Protein AF-0000000082334161 (afdb_homodimer)

Foldseek 3Di:
DDDPPPPPPPPPPPPPPPPPPPPPCPVPPPPVPPDDDDCVVVDDDDDDDDDDFDKDKAWDPDDLVQQRFGAMDIDPPHDPVLFPDDFGGWHDDPFFIFGHHSNNHGRFTWGDDPQWTFTPPDDPGTRIHHDDDD/DDDPVPPPPPPPPPPPPPPPPPPPCPVPPPPVPPPDDDPVVVDDDDDDDDDDFDKDKAWDPDDLVQQRFGAMDIDPPHDPVLFPDDFGGWHDDPFFIFGHHSNNHGRFTWGDDPQWTWTPDDDDDTRIHHDDDD

Solvent-accessible surface area (backbone atoms only — not comparable to full-atom values): 15696 Å² total; per-residue (Å²): 139,84,86,80,78,77,79,76,78,78,75,78,76,75,76,75,78,75,76,76,77,72,74,74,72,73,69,75,72,73,72,74,74,68,70,59,62,53,49,68,77,66,33,42,52,27,33,38,33,30,53,55,43,48,28,45,34,39,38,40,63,48,77,29,74,73,28,74,29,14,34,42,45,70,46,90,81,42,46,69,84,59,43,94,57,81,58,44,21,29,41,66,39,68,60,28,42,32,31,10,26,69,77,40,47,76,66,46,56,25,34,60,54,90,90,35,24,37,18,82,54,91,58,91,63,40,37,34,41,36,72,54,82,130,140,82,84,81,78,77,81,77,77,79,75,76,75,76,76,74,78,75,78,76,78,73,74,75,75,71,70,75,72,73,71,72,72,68,72,58,63,53,48,70,78,67,33,42,51,26,33,39,35,30,56,56,41,46,28,44,34,38,37,41,65,48,76,30,75,73,26,73,28,15,33,41,45,72,45,88,82,41,46,67,84,60,43,93,58,82,57,43,22,28,42,66,37,65,59,29,43,32,31,12,25,68,77,40,47,76,65,45,56,26,34,62,54,89,91,34,24,37,20,78,58,90,66,88,67,46,37,35,41,39,72,54,84,131

Organism: Erwinia amylovora (NCBI:txid552)

Radius of gyration: 42.41 Å; Cα contacts (8 Å, |Δi|>4): 510; chains: 2; bounding box: 63×72×200 Å

InterPro domains:
  IPR016085 Protease inhibitor, beta-barrel domain [SSF50882] (32-122)
  IPR021140 Alkaline proteinase inhibitor/ Outer membrane lipoprotein Omp19 [PF02974] (37-121)
  IPR022815 Protease inhibitor [PR01274] (32-48)
  IPR022815 Protease inhibitor [PR01274] (94-107)

Structure (mmCIF, N/CA/C/O backbone):
data_AF-0000000082334161-model_v1
#
loop_
_entity.id
_entity.type
_entity.pdbx_description
1 polymer 'Protease inhibitor Inh/omp19 family protein'
#
loop_
_atom_site.group_PDB
_atom_site.id
_atom_site.type_symbol
_atom_site.label_atom_id
_atom_site.label_alt_id
_atom_site.label_comp_id
_atom_site.label_asym_id
_atom_site.label_entity_id
_atom_site.label_seq_id
_atom_site.pdbx_PDB_ins_code
_atom_site.Cartn_x
_atom_site.Cartn_y
_atom_site.Cartn_z
_atom_site.occupancy
_atom_site.B_iso_or_equiv
_atom_site.auth_seq_id
_atom_site.auth_comp_id
_atom_site.auth_asym_id
_atom_site.auth_atom_id
_atom_site.pdbx_PDB_model_num
ATOM 1 N N . MET A 1 1 ? 43.438 35.031 100.938 1 31.06 1 MET A N 1
ATOM 2 C CA . MET A 1 1 ? 42.969 36.031 100 1 31.06 1 MET A CA 1
ATOM 3 C C . MET A 1 1 ? 43.75 36 98.688 1 31.06 1 MET A C 1
ATOM 5 O O . MET A 1 1 ? 44.531 36.906 98.375 1 31.06 1 MET A O 1
ATOM 9 N N . ASP A 1 2 ? 44.344 34.719 98.375 1 31.92 2 ASP A N 1
ATOM 10 C CA . ASP A 1 2 ? 45.156 34.438 97.188 1 31.92 2 ASP A CA 1
ATOM 11 C C . ASP A 1 2 ? 44.406 34.812 95.875 1 31.92 2 ASP A C 1
ATOM 13 O O . ASP A 1 2 ? 43.156 34.875 95.938 1 31.92 2 ASP A O 1
ATOM 17 N N . ASP A 1 3 ? 45.094 35.031 94.688 1 34.28 3 ASP A N 1
ATOM 18 C CA . ASP A 1 3 ? 45.344 35.531 93.312 1 34.28 3 ASP A CA 1
ATOM 19 C C . ASP A 1 3 ? 44.562 34.75 92.312 1 34.28 3 ASP A C 1
ATOM 21 O O . ASP A 1 3 ? 45.062 33.75 91.812 1 34.28 3 ASP A O 1
ATOM 25 N N . MET A 1 4 ? 43.25 34.375 92.438 1 34 4 MET A N 1
ATOM 26 C CA . MET A 1 4 ? 42.469 33.625 91.438 1 34 4 MET A CA 1
ATOM 27 C C . MET A 1 4 ? 42.406 34.375 90.125 1 34 4 MET A C 1
ATOM 29 O O . MET A 1 4 ? 41.719 35.406 90.062 1 34 4 MET A O 1
ATOM 33 N N . ALA A 1 5 ? 43.594 34.75 89.5 1 38.97 5 ALA A N 1
ATOM 34 C CA . ALA A 1 5 ? 43.719 35.312 88.188 1 38.97 5 ALA A CA 1
ATOM 35 C C . ALA A 1 5 ? 42.906 34.531 87.188 1 38.97 5 ALA A C 1
ATOM 37 O O . ALA A 1 5 ? 43.094 33.312 87 1 38.97 5 ALA A O 1
ATOM 38 N N . THR A 1 6 ? 41.562 34.844 87 1 36.44 6 THR A N 1
ATOM 39 C CA . THR A 1 6 ? 40.5 34.469 86.062 1 36.44 6 THR A CA 1
ATOM 40 C C . THR A 1 6 ? 40.938 34.75 84.625 1 36.44 6 THR A C 1
ATOM 42 O O . THR A 1 6 ? 41.156 35.906 84.25 1 36.44 6 THR A O 1
ATOM 45 N N . VAL A 1 7 ? 41.812 33.906 84 1 38.38 7 VAL A N 1
ATOM 46 C CA . VAL A 1 7 ? 42.25 33.969 82.625 1 38.38 7 VAL A CA 1
ATOM 47 C C . VAL A 1 7 ? 41.062 34.031 81.688 1 38.38 7 VAL A C 1
ATOM 49 O O . VAL A 1 7 ? 40.219 33.125 81.688 1 38.38 7 VAL A O 1
ATOM 52 N N . LEU A 1 8 ? 40.5 35.25 81.375 1 37.94 8 LEU A N 1
ATOM 53 C CA . LEU A 1 8 ? 39.5 35.625 80.438 1 37.94 8 LEU A CA 1
ATOM 54 C C . LEU A 1 8 ? 39.844 35.156 79 1 37.94 8 LEU A C 1
ATOM 56 O O . LEU A 1 8 ? 40.906 35.5 78.5 1 37.94 8 LEU A O 1
ATOM 60 N N . ASN A 1 9 ? 39.688 33.844 78.688 1 37.69 9 ASN A N 1
ATOM 61 C CA . ASN A 1 9 ? 39.812 33.312 77.375 1 37.69 9 ASN A CA 1
ATOM 62 C C . ASN A 1 9 ? 38.938 34.094 76.375 1 37.69 9 ASN A C 1
ATOM 64 O O . ASN A 1 9 ? 37.719 34.188 76.562 1 37.69 9 ASN A O 1
ATOM 68 N N . ARG A 1 10 ? 39.406 35.25 75.75 1 39.09 10 ARG A N 1
ATOM 69 C CA . ARG A 1 10 ? 38.906 36 74.625 1 39.09 10 ARG A CA 1
ATOM 70 C C . ARG A 1 10 ? 38.562 35.094 73.438 1 39.09 10 ARG A C 1
ATOM 72 O O . ARG A 1 10 ? 39.438 34.469 72.875 1 39.09 10 ARG A O 1
ATOM 79 N N . LEU A 1 11 ? 37.469 34.25 73.562 1 42.69 11 LEU A N 1
ATOM 80 C CA . LEU A 1 11 ? 36.875 33.531 72.438 1 42.69 11 LEU A CA 1
ATOM 81 C C . LEU A 1 11 ? 36.594 34.469 71.25 1 42.69 11 LEU A C 1
ATOM 83 O O . LEU A 1 11 ? 35.781 35.375 71.375 1 42.69 11 LEU A O 1
ATOM 87 N N . SER A 1 12 ? 37.656 34.875 70.5 1 43.31 12 SER A N 1
ATOM 88 C CA . SER A 1 12 ? 37.438 35.594 69.25 1 43.31 12 SER A CA 1
ATOM 89 C C . SER A 1 12 ? 36.562 34.781 68.312 1 43.31 12 SER A C 1
ATOM 91 O O . SER A 1 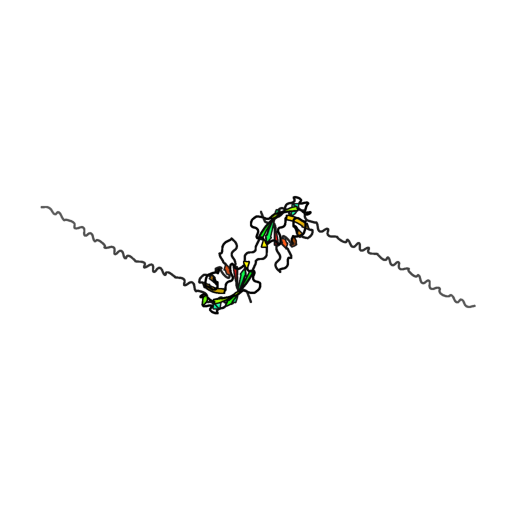12 ? 36.875 33.625 68 1 43.31 12 SER A O 1
ATOM 93 N N . MET A 1 13 ? 35.188 34.844 68.5 1 46.56 13 MET A N 1
ATOM 94 C CA . MET A 1 13 ? 34.219 34.281 67.562 1 46.56 13 MET A CA 1
ATOM 95 C C . MET A 1 13 ? 34.469 34.812 66.125 1 46.56 13 MET A C 1
ATOM 97 O O . MET A 1 13 ? 34.406 36 65.875 1 46.56 13 MET A O 1
ATOM 101 N N . ARG A 1 14 ? 35.531 34.281 65.438 1 48.16 14 ARG A N 1
ATOM 102 C CA . ARG A 1 14 ? 35.625 34.594 64 1 48.16 14 ARG A CA 1
ATOM 103 C C . ARG A 1 14 ? 34.312 34.281 63.312 1 48.16 14 ARG A C 1
ATOM 105 O O . ARG A 1 14 ? 33.781 33.188 63.406 1 48.16 14 ARG A O 1
ATOM 112 N N . THR A 1 15 ? 33.375 35.312 63.281 1 54.38 15 THR A N 1
ATOM 113 C CA . THR A 1 15 ? 32.188 35.281 62.406 1 54.38 15 THR A CA 1
ATOM 114 C C . THR A 1 15 ? 32.562 34.875 61 1 54.38 15 THR A C 1
ATOM 116 O O . THR A 1 15 ? 33.375 35.531 60.344 1 54.38 15 THR A O 1
ATOM 119 N N . SER A 1 16 ? 32.781 33.531 60.781 1 53.12 16 SER A N 1
ATOM 120 C CA . SER A 1 16 ? 32.906 33.094 59.406 1 53.12 16 SER A CA 1
ATOM 121 C C . SER A 1 16 ? 31.75 33.594 58.562 1 53.12 16 SER A C 1
ATOM 123 O O . SER A 1 16 ? 30.578 33.344 58.906 1 53.12 16 SER A O 1
ATOM 125 N N . LEU A 1 17 ? 31.859 34.781 57.938 1 54.56 17 LEU A N 1
ATOM 126 C CA . LEU A 1 17 ? 30.938 35.281 56.906 1 54.56 17 LEU A CA 1
ATOM 127 C C . LEU A 1 17 ? 30.688 34.25 55.844 1 54.56 17 LEU A C 1
ATOM 129 O O . LEU A 1 17 ? 31.609 33.844 55.125 1 54.56 17 LEU A O 1
ATOM 133 N N . PHE A 1 18 ? 29.766 33.281 56.156 1 55.72 18 PHE A N 1
ATOM 134 C CA . PHE A 1 18 ? 29.312 32.344 55.125 1 55.72 18 PHE A CA 1
ATOM 135 C C . PHE A 1 18 ? 28.703 33.125 53.938 1 55.72 18 PHE A C 1
ATOM 137 O O . PHE A 1 18 ? 27.703 33.812 54.125 1 55.72 18 PHE A O 1
ATOM 144 N N . VAL A 1 19 ? 29.531 33.688 53 1 56.09 19 VAL A N 1
ATOM 145 C CA . VAL A 1 19 ? 29.031 34.25 51.75 1 56.09 19 VAL A CA 1
ATOM 146 C C . VAL A 1 19 ? 28.172 33.219 51.031 1 56.09 19 VAL A C 1
ATOM 148 O O . VAL A 1 19 ? 28.656 32.156 50.656 1 56.09 19 VAL A O 1
ATOM 151 N N . VAL A 1 20 ? 26.844 33.062 51.406 1 55.22 20 VAL A N 1
ATOM 152 C CA . VAL A 1 20 ? 25.875 32.281 50.625 1 55.22 20 VAL A CA 1
ATOM 153 C C . VAL A 1 20 ? 25.891 32.781 49.188 1 55.22 20 VAL A C 1
ATOM 155 O O . VAL A 1 20 ? 25.531 33.906 48.906 1 55.22 20 VAL A O 1
ATOM 158 N N . ILE A 1 21 ? 26.875 32.312 48.312 1 55.22 21 ILE A N 1
ATOM 159 C CA . ILE A 1 21 ? 26.797 32.5 46.875 1 55.22 21 ILE A CA 1
ATOM 160 C C . ILE A 1 21 ? 25.453 31.953 46.375 1 55.22 21 ILE A C 1
ATOM 162 O O . ILE A 1 21 ? 25.188 30.75 46.406 1 55.22 21 ILE A O 1
ATOM 166 N N . SER A 1 22 ? 24.359 32.75 46.562 1 52.91 22 SER A N 1
ATOM 167 C CA . SER A 1 22 ? 23.109 32.406 45.906 1 52.91 22 SER A CA 1
ATOM 168 C C . SER A 1 22 ? 23.297 32.25 44.406 1 52.91 22 SER A C 1
ATOM 170 O O . SER A 1 22 ? 23.578 33.25 43.688 1 52.91 22 SER A O 1
ATOM 172 N N . LEU A 1 23 ? 23.844 31.203 43.906 1 49.84 23 LEU A N 1
ATOM 173 C CA . LEU A 1 23 ? 23.766 30.922 42.469 1 49.84 23 LEU A CA 1
ATOM 174 C C . LEU A 1 23 ? 22.344 31.047 41.969 1 49.84 23 LEU A C 1
ATOM 176 O O . LEU A 1 23 ? 21.453 30.312 42.406 1 49.84 23 LEU A O 1
ATOM 180 N N . PHE A 1 24 ? 21.922 32.344 41.75 1 50.12 24 PHE A N 1
ATOM 181 C CA . PHE A 1 24 ? 20.734 32.531 40.938 1 50.12 24 PHE A CA 1
ATOM 182 C C . PHE A 1 24 ? 20.781 31.672 39.688 1 50.12 24 PHE A C 1
ATOM 184 O O . PHE A 1 24 ? 21.641 31.875 38.844 1 50.12 24 PHE A O 1
ATOM 191 N N . PHE A 1 25 ? 20.562 30.359 39.844 1 50.72 25 PHE A N 1
ATOM 192 C CA . PHE A 1 25 ? 20.266 29.562 38.656 1 50.72 25 PHE A CA 1
ATOM 193 C C . PHE A 1 25 ? 19.203 30.25 37.812 1 50.72 25 PHE A C 1
ATOM 195 O O . PHE A 1 25 ? 18.031 30.297 38.188 1 50.72 25 PHE A O 1
ATOM 202 N N . SER A 1 26 ? 19.609 31.438 37.188 1 49.12 26 SER A N 1
ATOM 203 C CA . SER A 1 26 ? 18.734 31.828 36.094 1 49.12 26 SER A CA 1
ATOM 204 C C . SER A 1 26 ? 18.484 30.656 35.156 1 49.12 26 SER A C 1
ATOM 206 O O . SER A 1 26 ? 19.406 30.156 34.5 1 49.12 26 SER A O 1
ATOM 208 N N . GLY A 1 27 ? 17.734 29.688 35.625 1 47.88 27 GLY A N 1
ATOM 209 C CA . GLY A 1 27 ? 17.219 28.75 34.656 1 47.88 27 GLY A CA 1
ATOM 210 C C . GLY A 1 27 ? 16.828 29.422 33.344 1 47.88 27 GLY A C 1
ATOM 211 O O . GLY A 1 27 ? 15.875 30.188 33.281 1 47.88 27 GLY A O 1
ATOM 212 N N . VAL A 1 28 ? 17.766 29.938 32.469 1 50.31 28 VAL A N 1
ATOM 213 C CA . VAL A 1 28 ? 17.406 30.219 31.078 1 50.31 28 VAL A CA 1
ATOM 214 C C . VAL A 1 28 ? 16.422 29.172 30.578 1 50.31 28 VAL A C 1
ATOM 216 O O . VAL A 1 28 ? 16.734 27.984 30.484 1 50.31 28 VAL A O 1
ATOM 219 N N . SER A 1 29 ? 15.188 29.141 31.078 1 48.69 29 SER A N 1
ATOM 220 C CA . SER A 1 29 ? 14.18 28.391 30.344 1 48.69 29 SER A CA 1
ATOM 221 C C . SER A 1 29 ? 14.305 28.625 28.844 1 48.69 29 SER A C 1
ATOM 223 O O . SER A 1 29 ? 14.008 29.719 28.359 1 48.69 29 SER A O 1
ATOM 225 N N . MET A 1 30 ? 15.383 28.297 28.125 1 47.28 30 MET A N 1
ATOM 226 C CA . MET A 1 30 ? 15.383 28.297 26.672 1 47.28 30 MET A CA 1
ATOM 227 C C . MET A 1 30 ? 14.023 27.859 26.125 1 47.28 30 MET A C 1
ATOM 229 O O . MET A 1 30 ? 13.719 26.656 26.109 1 47.28 30 MET A O 1
ATOM 233 N N . ALA A 1 31 ? 12.906 28.484 26.438 1 51.62 31 ALA A N 1
ATOM 234 C CA . ALA A 1 31 ? 11.703 28.172 25.672 1 51.62 31 ALA A CA 1
ATOM 235 C C . ALA A 1 31 ? 12.016 28.094 24.172 1 51.62 31 ALA A C 1
ATOM 237 O O . ALA A 1 31 ? 12.367 29.109 23.547 1 51.62 31 ALA A O 1
ATOM 238 N N . SER A 1 32 ? 12.758 27.172 23.625 1 50.72 32 SER A N 1
ATOM 239 C CA . SER A 1 32 ? 12.914 26.953 22.188 1 50.72 32 SER A CA 1
ATOM 240 C C . SER A 1 32 ? 11.625 27.281 21.438 1 50.72 32 SER A C 1
ATOM 242 O O . SER A 1 32 ? 10.602 26.625 21.641 1 50.72 32 SER A O 1
ATOM 244 N N . SER A 1 33 ? 11.242 28.547 21.172 1 53.75 33 SER A N 1
ATOM 245 C CA . SER A 1 33 ? 10.125 28.953 20.312 1 53.75 33 SER A CA 1
ATOM 246 C C . SER A 1 33 ? 10.008 28.047 19.094 1 53.75 33 SER A C 1
ATOM 248 O O . SER A 1 33 ? 10.867 28.078 18.203 1 53.75 33 SER A O 1
ATOM 250 N N .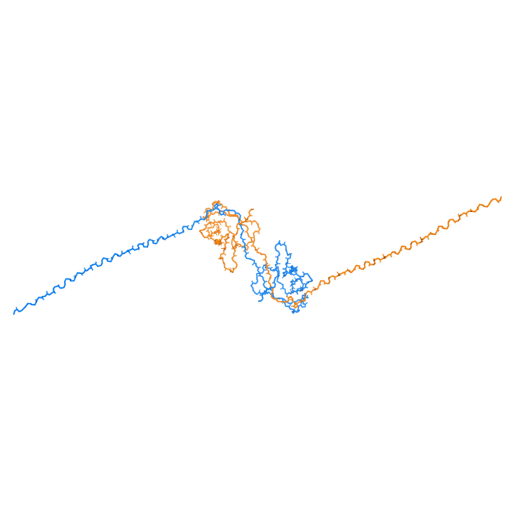 LEU A 1 34 ? 9.578 26.812 19.281 1 62.84 34 LEU A N 1
ATOM 251 C CA . LEU A 1 34 ? 9.336 25.984 18.094 1 62.84 34 LEU A CA 1
ATOM 252 C C . LEU A 1 34 ? 8.734 26.828 16.969 1 62.84 34 LEU A C 1
ATOM 254 O O . LEU A 1 34 ? 7.695 27.469 17.156 1 62.84 34 LEU A O 1
ATOM 258 N N . VAL A 1 35 ? 9.516 27.438 16.031 1 73.62 35 VAL A N 1
ATOM 259 C CA . VAL A 1 35 ? 9.102 28.234 14.891 1 73.62 35 VAL A CA 1
ATOM 260 C C . VAL A 1 35 ? 8.039 27.5 14.094 1 73.62 35 VAL A C 1
ATOM 262 O O . VAL A 1 35 ? 8.219 26.328 13.742 1 73.62 35 VAL A O 1
ATOM 265 N N . LEU A 1 36 ? 6.707 27.969 14.156 1 84.69 36 LEU A N 1
ATOM 266 C CA . LEU A 1 36 ? 5.605 27.484 13.328 1 84.69 36 LEU A CA 1
ATOM 267 C C . LEU A 1 36 ? 5.871 27.766 11.852 1 84.69 36 LEU A C 1
ATOM 269 O O . LEU A 1 36 ? 6.012 28.938 11.461 1 84.69 36 LEU A O 1
ATOM 273 N N . PRO A 1 37 ? 6.102 26.719 11.008 1 88.06 37 PRO A N 1
ATOM 274 C CA . PRO A 1 37 ? 6.262 26.984 9.578 1 88.06 37 PRO A CA 1
ATOM 275 C C . PRO A 1 37 ? 5.086 27.766 8.984 1 88.06 37 PRO A C 1
ATOM 277 O O . PRO A 1 37 ? 3.947 27.594 9.422 1 88.06 37 PRO A O 1
ATOM 280 N N . SER A 1 38 ? 5.348 28.703 8.109 1 93.06 38 SER A N 1
ATOM 281 C CA . SER A 1 38 ? 4.297 29.484 7.457 1 93.06 38 SER A CA 1
ATOM 282 C C . SER A 1 38 ? 3.52 28.625 6.457 1 93.06 38 SER A C 1
ATOM 284 O O . SER A 1 38 ? 4.055 27.672 5.902 1 93.06 38 SER A O 1
ATOM 286 N N . ALA A 1 39 ? 2.246 28.984 6.195 1 95.69 39 ALA A N 1
ATOM 287 C CA . ALA A 1 39 ? 1.439 28.312 5.172 1 95.69 39 ALA A CA 1
ATOM 288 C C . ALA A 1 39 ? 2.1 28.422 3.799 1 95.69 39 ALA A C 1
ATOM 290 O O . ALA A 1 39 ? 2.049 27.484 3.002 1 95.69 39 ALA A O 1
ATOM 291 N N . ALA A 1 40 ? 2.744 29.578 3.502 1 95.31 40 ALA A N 1
ATOM 292 C CA . ALA A 1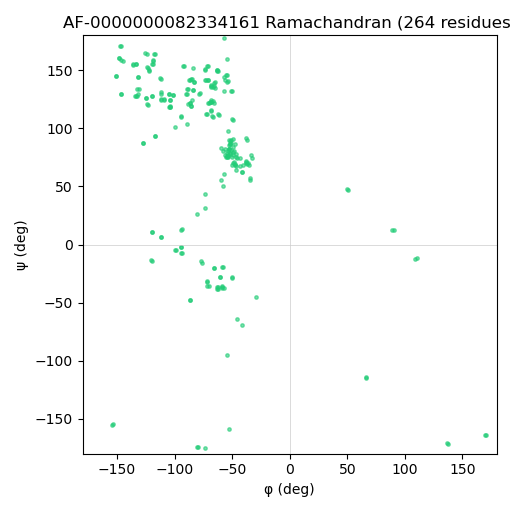 40 ? 3.398 29.797 2.215 1 95.31 40 ALA A CA 1
ATOM 293 C C . ALA A 1 40 ? 4.535 28.797 1.998 1 95.31 40 ALA A C 1
ATOM 295 O O . ALA A 1 40 ? 4.727 28.297 0.888 1 95.31 40 ALA A O 1
ATOM 296 N N . SER A 1 41 ? 5.242 28.516 3.057 1 92.12 41 SER A N 1
ATOM 297 C CA . SER A 1 41 ? 6.387 27.609 2.936 1 92.12 41 SER A CA 1
ATOM 298 C C . SER A 1 41 ? 5.938 26.172 2.715 1 92.12 41 SER A C 1
ATOM 300 O O . SER A 1 41 ? 6.625 25.391 2.051 1 92.12 41 SER A O 1
ATOM 302 N N . LEU A 1 42 ? 4.777 25.797 3.289 1 93.31 42 LEU A N 1
ATOM 303 C CA . LEU A 1 42 ? 4.289 24.438 3.211 1 93.31 42 LEU A CA 1
ATOM 304 C C . LEU A 1 42 ? 3.33 24.266 2.035 1 93.31 42 LEU A C 1
ATOM 306 O O . LEU A 1 42 ? 2.955 23.141 1.692 1 93.31 42 LEU A O 1
ATOM 310 N N . SER A 1 43 ? 3.016 25.359 1.425 1 95.69 43 SER A N 1
ATOM 311 C CA . SER A 1 43 ? 2.146 25.266 0.257 1 95.69 43 SER A CA 1
ATOM 312 C C . SER A 1 43 ? 2.807 24.469 -0.866 1 95.69 43 SER A C 1
ATOM 314 O O . SER A 1 43 ? 4.031 24.469 -0.986 1 95.69 43 SER A O 1
ATOM 316 N N . GLY A 1 44 ? 2.002 23.797 -1.69 1 94.3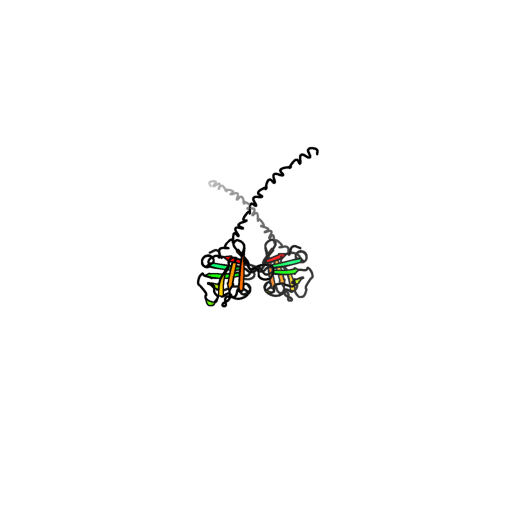1 44 GLY A N 1
ATOM 317 C CA . GLY A 1 44 ? 2.496 23.016 -2.814 1 94.31 44 GLY A CA 1
ATOM 318 C C . GLY A 1 44 ? 1.808 21.672 -2.955 1 94.31 44 GLY A C 1
ATOM 319 O O . GLY A 1 44 ? 0.769 21.438 -2.336 1 94.31 44 GLY A O 1
ATOM 320 N N . GLN A 1 45 ? 2.361 20.859 -3.848 1 93.5 45 GLN A N 1
ATOM 321 C CA . GLN A 1 45 ? 1.823 19.516 -4.074 1 93.5 45 GLN A CA 1
ATOM 322 C C . GLN A 1 45 ? 2.424 18.516 -3.1 1 93.5 45 GLN A C 1
ATOM 324 O O . GLN A 1 45 ? 3.646 18.422 -2.967 1 93.5 45 GLN A O 1
ATOM 329 N N . TRP A 1 46 ? 1.525 17.922 -2.379 1 91.69 46 TRP A N 1
ATOM 330 C CA . TRP A 1 46 ? 1.911 16.875 -1.432 1 91.69 46 TRP A CA 1
ATOM 331 C C . TRP A 1 46 ? 1.249 15.547 -1.782 1 91.69 46 TRP A C 1
ATOM 333 O O . TRP A 1 46 ? 0.208 15.523 -2.443 1 91.69 46 TRP A O 1
ATOM 343 N N . THR A 1 47 ? 1.849 14.414 -1.365 1 88.62 47 THR A N 1
ATOM 344 C CA . THR A 1 47 ? 1.29 13.078 -1.565 1 88.62 47 THR A CA 1
ATOM 345 C C . THR A 1 47 ? 1.144 12.352 -0.234 1 88.62 47 THR A C 1
ATOM 347 O O . THR A 1 47 ? 2.102 12.25 0.536 1 88.62 47 THR A O 1
ATOM 350 N N . VAL A 1 48 ? -0.086 11.992 0.056 1 88.25 48 VAL A N 1
ATOM 351 C CA . VAL A 1 48 ? -0.336 11.109 1.188 1 88.25 48 VAL A CA 1
ATOM 352 C C . VAL A 1 48 ? -0.199 9.648 0.743 1 88.25 48 VAL A C 1
ATOM 354 O O . VAL A 1 48 ? -0.883 9.211 -0.184 1 88.25 48 VAL A O 1
ATOM 357 N N . VAL A 1 49 ? 0.722 8.945 1.334 1 83.12 49 VAL A N 1
ATOM 358 C CA . VAL A 1 49 ? 0.932 7.539 1.015 1 83.12 49 VAL A CA 1
ATOM 359 C C . VAL A 1 49 ? 0.471 6.668 2.182 1 83.12 49 VAL A C 1
ATOM 361 O O . VAL A 1 49 ? 0.842 6.914 3.332 1 83.12 49 VAL A O 1
ATOM 364 N N . ASP A 1 50 ? -0.392 5.758 1.9 1 81.12 50 ASP A N 1
ATOM 365 C CA . ASP A 1 50 ? -0.841 4.785 2.893 1 81.12 50 ASP A CA 1
ATOM 366 C C . ASP A 1 50 ? -0.001 3.514 2.834 1 81.12 50 ASP A C 1
ATOM 368 O O . ASP A 1 50 ? 0.71 3.277 1.855 1 81.12 50 ASP A O 1
ATOM 372 N N . LYS A 1 51 ? 0.019 2.895 3.975 1 74.88 51 LYS A N 1
ATOM 373 C CA . LYS A 1 51 ? 0.751 1.632 4.02 1 74.88 51 LYS A CA 1
ATOM 374 C C . LYS A 1 51 ? 0.248 0.668 2.947 1 74.88 51 LYS A C 1
ATOM 376 O O . LYS A 1 51 ? -0.905 0.755 2.52 1 74.88 51 LYS A O 1
ATOM 381 N N . SER A 1 52 ? 1.182 -0.068 2.463 1 79.62 52 SER A N 1
ATOM 382 C CA . SER A 1 52 ? 0.748 -1.132 1.563 1 79.62 52 SER A CA 1
ATOM 383 C C . SER A 1 52 ? -0.088 -2.172 2.301 1 79.62 52 SER A C 1
ATOM 385 O O . SER A 1 52 ? 0.067 -2.357 3.51 1 79.62 52 SER A O 1
ATOM 387 N N . SER A 1 53 ? -1.085 -2.58 1.639 1 80.25 53 SER A N 1
ATOM 388 C CA . SER A 1 53 ? -1.861 -3.686 2.191 1 80.25 53 SER A CA 1
ATOM 389 C C . SER A 1 53 ? -1.255 -5.031 1.81 1 80.25 53 SER A C 1
ATOM 391 O O . SER A 1 53 ? -0.571 -5.145 0.79 1 80.25 53 SER A O 1
ATOM 393 N N . SER A 1 54 ? -1.312 -5.977 2.76 1 83.44 54 SER A N 1
ATOM 394 C CA . SER A 1 54 ? -0.755 -7.297 2.492 1 83.44 54 SER A CA 1
ATOM 395 C C . SER A 1 54 ? -1.685 -8.398 2.988 1 83.44 54 SER A C 1
ATOM 397 O O . SER A 1 54 ? -2.52 -8.164 3.865 1 83.44 54 SER A O 1
ATOM 399 N N . CYS A 1 55 ? -1.544 -9.594 2.357 1 87.5 55 CYS A N 1
ATOM 400 C CA . CYS A 1 55 ? -2.268 -10.797 2.762 1 87.5 55 CYS A CA 1
ATOM 401 C C . CYS A 1 55 ? -1.338 -12 2.807 1 87.5 55 CYS A C 1
ATOM 403 O O . CYS A 1 55 ? -0.585 -12.25 1.863 1 87.5 55 CYS A O 1
ATOM 405 N N . ASP A 1 56 ? -1.404 -12.664 3.99 1 89.81 56 ASP A N 1
ATOM 406 C CA . ASP A 1 56 ? -0.634 -13.898 4.086 1 89.81 56 ASP A CA 1
ATOM 407 C C . ASP A 1 56 ? -1.416 -15.078 3.514 1 89.81 56 ASP A C 1
ATOM 409 O O . ASP A 1 56 ? -2.594 -15.258 3.826 1 89.81 56 ASP A O 1
ATOM 413 N N . VAL A 1 57 ? -0.706 -15.828 2.703 1 92.5 57 VAL A N 1
ATOM 414 C CA . VAL A 1 57 ? -1.295 -17 2.066 1 92.5 57 VAL A CA 1
ATOM 415 C C . VAL A 1 57 ? -0.445 -18.234 2.369 1 92.5 57 VAL A C 1
ATOM 417 O O . VAL A 1 57 ? 0.778 -18.203 2.211 1 92.5 57 VAL A O 1
ATOM 420 N N . GLN A 1 58 ? -1.084 -19.281 2.912 1 95.81 58 GLN A N 1
ATOM 421 C CA . GLN A 1 58 ? -0.417 -20.562 3.115 1 95.81 58 GLN A CA 1
ATOM 422 C C . GLN A 1 58 ? -0.666 -21.516 1.94 1 95.81 58 GLN A C 1
ATOM 424 O O . GLN A 1 58 ? -1.797 -21.938 1.715 1 95.81 58 GLN A O 1
ATOM 429 N N . LEU A 1 59 ? 0.398 -21.75 1.16 1 96.38 59 LEU A N 1
ATOM 430 C CA . LEU A 1 59 ? 0.321 -22.734 0.083 1 96.38 59 LEU A CA 1
ATOM 431 C C . LEU A 1 59 ? 0.714 -24.109 0.581 1 96.38 59 LEU A C 1
ATOM 433 O O . LEU A 1 59 ? 1.708 -24.266 1.296 1 96.38 59 LEU A O 1
ATOM 437 N N . THR A 1 60 ? -0.121 -25.109 0.304 1 97.81 60 THR A N 1
ATOM 438 C CA . THR A 1 60 ? 0.208 -26.484 0.698 1 97.81 60 THR A CA 1
ATOM 439 C C . THR A 1 60 ? 0.341 -27.375 -0.528 1 97.81 60 THR A C 1
ATOM 441 O O . THR A 1 60 ? -0.07 -27 -1.628 1 97.81 60 THR A O 1
ATOM 444 N N . ALA A 1 61 ? 0.961 -28.562 -0.32 1 97.62 61 ALA A N 1
ATOM 445 C CA . ALA A 1 61 ? 1.093 -29.531 -1.402 1 97.62 61 ALA A CA 1
ATOM 446 C C . ALA A 1 61 ? -0.046 -30.547 -1.369 1 97.62 61 ALA A C 1
ATOM 448 O O . ALA A 1 61 ? 0.024 -31.594 -2.025 1 97.62 61 ALA A O 1
ATOM 449 N N . GLU A 1 62 ? -1.078 -30.203 -0.549 1 97.69 62 GLU A N 1
ATOM 450 C CA . GLU A 1 62 ? -2.256 -31.062 -0.518 1 97.69 62 GLU A CA 1
ATOM 451 C C . GLU A 1 62 ? -3.15 -30.812 -1.729 1 97.69 62 GLU A C 1
ATOM 453 O O . GLU A 1 62 ? -3.555 -29.688 -1.99 1 97.69 62 GLU A O 1
ATOM 458 N N . ARG A 1 63 ? -3.539 -31.812 -2.42 1 97.12 63 ARG A N 1
ATOM 459 C CA . ARG A 1 63 ? -4.32 -31.703 -3.646 1 97.12 63 ARG A CA 1
ATOM 460 C C . ARG A 1 63 ? -5.723 -31.188 -3.355 1 97.12 63 ARG A C 1
ATOM 462 O O . ARG A 1 63 ? -6.336 -31.562 -2.352 1 97.12 63 ARG A O 1
ATOM 469 N N . PHE A 1 64 ? -6.195 -30.281 -4.16 1 97.69 64 PHE A N 1
ATOM 470 C CA . PHE A 1 64 ? -7.59 -29.859 -4.215 1 97.69 64 PHE A CA 1
ATOM 471 C C . PHE A 1 64 ? -8.203 -30.172 -5.574 1 97.69 64 PHE A C 1
ATOM 473 O O . PHE A 1 64 ? -8.141 -29.359 -6.5 1 97.69 64 PHE A O 1
ATOM 480 N N . GLU A 1 65 ? -8.852 -31.328 -5.738 1 96.62 65 GLU A N 1
ATOM 481 C CA . GLU A 1 65 ? -9.289 -31.922 -6.996 1 96.62 65 GLU A CA 1
ATOM 482 C C . GLU A 1 65 ? -10.312 -31.047 -7.703 1 96.62 65 GLU A C 1
ATOM 484 O O . GLU A 1 65 ? -10.289 -30.922 -8.93 1 96.62 65 GLU A O 1
ATOM 489 N N . ALA A 1 66 ? -11.148 -30.422 -6.934 1 96.25 66 ALA A N 1
ATOM 490 C CA . ALA A 1 66 ? -12.227 -29.609 -7.508 1 96.25 66 ALA A CA 1
ATOM 491 C C . ALA A 1 66 ? -11.672 -28.484 -8.367 1 96.25 66 ALA A C 1
ATOM 493 O O . ALA A 1 66 ? -12.297 -28.078 -9.352 1 96.25 66 ALA A O 1
ATOM 494 N N . ALA A 1 67 ? -10.469 -28.0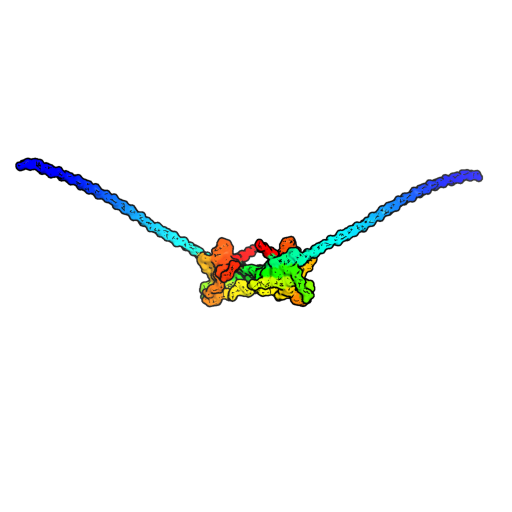47 -8.039 1 97 67 ALA A N 1
ATOM 495 C CA . ALA A 1 67 ? -9.891 -26.906 -8.75 1 97 67 ALA A CA 1
ATOM 496 C C . ALA A 1 67 ? -8.695 -27.344 -9.594 1 97 67 ALA A C 1
ATOM 498 O O . ALA A 1 67 ? -7.996 -26.5 -10.172 1 97 67 ALA A O 1
ATOM 499 N N . ASN A 1 68 ? -8.477 -28.609 -9.648 1 96.94 68 ASN A N 1
ATOM 500 C CA . ASN A 1 68 ? -7.305 -29.141 -10.336 1 96.94 68 ASN A CA 1
ATOM 501 C C . ASN A 1 68 ? -6.027 -28.438 -9.883 1 96.94 68 ASN A C 1
ATOM 503 O O . ASN A 1 68 ? -5.242 -27.984 -10.719 1 96.94 68 ASN A O 1
ATOM 507 N N . GLY A 1 69 ? -5.852 -28.281 -8.594 1 98.12 69 GLY A N 1
ATOM 508 C CA . GLY A 1 69 ? -4.715 -27.625 -7.965 1 98.12 69 GLY A CA 1
ATOM 509 C C . GLY A 1 69 ? -4.449 -28.125 -6.555 1 98.12 69 GLY A C 1
ATOM 510 O O . GLY A 1 69 ? -4.656 -29.297 -6.25 1 98.12 69 GLY A O 1
ATOM 511 N N . TYR A 1 70 ? -3.82 -27.234 -5.773 1 98.31 70 TYR A N 1
ATOM 512 C CA . TYR A 1 70 ? -3.451 -27.547 -4.395 1 98.31 70 TYR A CA 1
ATOM 513 C C . TYR A 1 70 ? -4.141 -26.594 -3.42 1 98.31 70 TYR A C 1
ATOM 515 O O . TYR A 1 70 ? -4.516 -25.484 -3.789 1 98.31 70 TYR A O 1
ATOM 523 N N . LYS A 1 71 ? -4.281 -26.969 -2.221 1 97.94 71 LYS A N 1
ATOM 524 C CA . LYS A 1 71 ? -5.004 -26.188 -1.218 1 97.94 71 LYS A CA 1
ATOM 525 C C . LYS A 1 71 ? -4.207 -24.969 -0.796 1 97.94 71 LYS A C 1
ATOM 527 O O . LYS A 1 71 ? -2.979 -25.016 -0.688 1 97.94 71 LYS A O 1
ATOM 532 N N . LEU A 1 72 ? -4.891 -23.906 -0.604 1 97.31 72 LEU A N 1
ATOM 533 C CA . LEU A 1 72 ? -4.312 -22.719 0.034 1 97.31 72 LEU A CA 1
ATOM 534 C C . LEU A 1 72 ? -5.246 -22.172 1.104 1 97.31 72 LEU A C 1
ATOM 536 O O . LEU A 1 72 ? -6.438 -22.5 1.122 1 97.31 72 LEU A O 1
ATOM 540 N N . SER A 1 73 ? -4.676 -21.469 2.051 1 94.62 73 SER A N 1
ATOM 541 C CA . SER A 1 73 ? -5.469 -20.75 3.055 1 94.62 73 SER A CA 1
ATOM 542 C C . SER A 1 73 ? -4.992 -19.312 3.219 1 94.62 73 SER A C 1
ATOM 544 O O . SER A 1 73 ? -3.801 -19.031 3.084 1 94.62 73 SER A O 1
ATOM 546 N N . ILE A 1 74 ? -5.969 -18.469 3.441 1 92.12 74 ILE A N 1
ATOM 547 C CA . ILE A 1 74 ? -5.703 -17.062 3.668 1 92.12 74 ILE A CA 1
ATOM 548 C C . ILE A 1 74 ? -5.773 -16.75 5.16 1 92.12 74 ILE A C 1
ATOM 550 O O . ILE A 1 74 ? -6.695 -17.188 5.848 1 92.12 74 ILE A O 1
ATOM 554 N N . SER A 1 75 ? -4.715 -16.094 5.645 1 89.81 75 SER A N 1
ATOM 555 C CA . SER A 1 75 ? -4.672 -15.734 7.059 1 89.81 75 SER A CA 1
ATOM 556 C C . SER A 1 75 ? -5.805 -14.781 7.422 1 89.81 75 SER A C 1
ATOM 558 O O . SER A 1 75 ? -6.199 -13.938 6.613 1 89.81 75 SER A O 1
ATOM 560 N N . PRO A 1 76 ? -6.133 -15.023 8.734 1 85.38 76 PRO A N 1
ATOM 561 C CA . PRO A 1 76 ? -7.094 -14.031 9.219 1 85.38 76 PRO A CA 1
ATOM 562 C C . PRO A 1 76 ? -6.5 -12.625 9.289 1 85.38 76 PRO A C 1
ATOM 564 O O . PRO A 1 76 ? -5.309 -12.469 9.562 1 85.38 76 PRO A O 1
ATOM 567 N N . GLY A 1 77 ? -7.125 -11.602 8.867 1 80.69 77 GLY A N 1
ATOM 568 C CA . GLY A 1 77 ? -6.664 -10.227 8.93 1 80.69 77 GLY A CA 1
ATOM 569 C C . GLY A 1 77 ? -6.309 -9.648 7.574 1 80.69 77 GLY A C 1
ATOM 570 O O . GLY A 1 77 ? -5.855 -8.508 7.48 1 80.69 77 GLY A O 1
ATOM 571 N N . CYS A 1 78 ? -6.254 -10.57 6.676 1 82.56 78 CYS A N 1
ATOM 572 C CA . CYS A 1 78 ? -5.988 -10.117 5.316 1 82.56 78 CYS A CA 1
ATOM 573 C C . CYS A 1 78 ? -6.938 -8.992 4.926 1 82.56 78 CYS A C 1
ATOM 575 O O . CYS A 1 78 ? -8.125 -9.031 5.25 1 82.56 78 CYS A O 1
ATOM 577 N N . ASP A 1 79 ? -6.285 -7.984 4.375 1 79.38 79 ASP A N 1
ATOM 578 C CA . ASP A 1 79 ? -7.082 -6.949 3.725 1 79.38 79 ASP A CA 1
ATOM 579 C C . ASP A 1 79 ? -7.75 -7.484 2.459 1 79.38 79 ASP A C 1
ATOM 581 O O . ASP A 1 79 ? -7.07 -7.914 1.526 1 79.38 79 ASP A O 1
ATOM 585 N N . PRO A 1 80 ? -9.07 -7.543 2.422 1 76.81 80 PRO A N 1
ATOM 586 C CA . PRO A 1 80 ? -9.773 -8.125 1.271 1 76.81 80 PRO A CA 1
ATOM 587 C C . PRO A 1 80 ? -9.453 -7.406 -0.037 1 76.81 80 PRO A C 1
ATOM 589 O O . PRO A 1 80 ? -9.648 -7.969 -1.118 1 76.81 80 PRO A O 1
ATOM 592 N N . SER A 1 81 ? -8.969 -6.219 0.028 1 78.56 81 SER A N 1
ATOM 593 C CA . SER A 1 81 ? -8.727 -5.441 -1.185 1 78.56 81 SER A CA 1
ATOM 594 C C . SER A 1 81 ? -7.465 -5.914 -1.9 1 78.56 81 SER A C 1
ATOM 596 O O . SER A 1 81 ? -7.25 -5.586 -3.068 1 78.56 81 SER A O 1
ATOM 598 N N . VAL A 1 82 ? -6.656 -6.707 -1.175 1 81.31 82 VAL A N 1
ATOM 599 C CA . VAL A 1 82 ? -5.391 -7.176 -1.73 1 81.31 82 VAL A CA 1
ATOM 600 C C . VAL A 1 82 ? -5.656 -8.219 -2.814 1 81.31 82 VAL A C 1
ATOM 602 O O . VAL A 1 82 ? -4.977 -8.242 -3.842 1 81.31 82 VAL A O 1
ATOM 605 N N . LEU A 1 83 ? -6.68 -9.031 -2.613 1 84.56 83 LEU A N 1
ATOM 606 C CA . LEU A 1 83 ? -7.035 -10.07 -3.572 1 84.56 83 LEU A CA 1
ATOM 607 C C . LEU A 1 83 ? -8.367 -9.758 -4.246 1 84.56 83 LEU A C 1
ATOM 609 O O . LEU A 1 83 ? -9.336 -9.383 -3.578 1 84.56 83 LEU A O 1
ATOM 613 N N . PRO A 1 84 ? -8.398 -9.844 -5.609 1 82.19 84 PRO A N 1
ATOM 614 C CA . PRO A 1 84 ? -9.656 -9.562 -6.301 1 82.19 84 PRO A CA 1
ATOM 615 C C . PRO A 1 84 ? -10.789 -10.484 -5.863 1 82.19 84 PRO A C 1
ATOM 617 O O . PRO A 1 84 ? -11.961 -10.109 -5.922 1 82.19 84 PRO A O 1
ATOM 620 N N . GLU A 1 85 ? -10.578 -11.578 -5.609 1 87.12 85 GLU A N 1
ATOM 621 C CA . GLU A 1 85 ? -11.477 -12.57 -5.031 1 87.12 85 GLU A CA 1
ATOM 622 C C . GLU A 1 85 ? -10.719 -13.539 -4.133 1 87.12 85 GLU A C 1
ATOM 624 O O . GLU A 1 85 ? -9.492 -13.633 -4.203 1 87.12 85 GLU A O 1
ATOM 629 N N . THR A 1 86 ? -11.438 -14.172 -3.244 1 88.81 86 THR A N 1
ATOM 630 C CA . THR A 1 86 ? -10.797 -15.102 -2.322 1 88.81 86 THR A CA 1
ATOM 631 C C . THR A 1 86 ? -10.367 -16.375 -3.047 1 88.81 86 THR A C 1
ATOM 633 O O . THR A 1 86 ? -11.219 -17.156 -3.494 1 88.81 86 THR A O 1
ATOM 636 N N . PRO A 1 87 ? -9.094 -16.594 -3.174 1 94.31 87 PRO A N 1
ATOM 637 C CA . PRO A 1 87 ? -8.664 -17.859 -3.773 1 94.31 87 PRO A CA 1
ATOM 638 C C . PRO A 1 87 ? -8.852 -19.062 -2.836 1 94.31 87 PRO A C 1
ATOM 640 O O . PRO A 1 87 ? -8.844 -18.891 -1.613 1 94.31 87 PRO A O 1
ATOM 643 N N . GLU A 1 88 ? -9.094 -20.266 -3.451 1 95.69 88 GLU A N 1
ATOM 644 C CA . GLU A 1 88 ? -9.281 -21.484 -2.666 1 95.69 88 GLU A CA 1
ATOM 645 C C . GLU A 1 88 ? -8.227 -22.531 -3.02 1 95.69 88 GLU A C 1
ATOM 647 O O . GLU A 1 88 ? -8.047 -23.516 -2.291 1 95.69 88 GLU A O 1
ATOM 652 N N . ALA A 1 89 ? -7.547 -22.359 -4.059 1 97.81 89 ALA A N 1
ATOM 653 C CA . ALA A 1 89 ? -6.523 -23.281 -4.531 1 97.81 89 ALA A CA 1
ATOM 654 C C . ALA A 1 89 ? -5.387 -22.531 -5.227 1 97.81 89 ALA A C 1
ATOM 656 O O . ALA A 1 89 ? -5.441 -21.312 -5.383 1 97.81 89 ALA A O 1
ATOM 657 N N . TRP A 1 90 ? -4.32 -23.266 -5.523 1 97.94 90 TRP A N 1
ATOM 658 C CA . TRP A 1 90 ? -3.186 -22.719 -6.254 1 97.94 90 TRP A CA 1
ATOM 659 C C . TRP A 1 90 ? -2.51 -23.781 -7.105 1 97.94 90 TRP A C 1
ATOM 661 O O . TRP A 1 90 ? -2.75 -24.984 -6.918 1 97.94 90 TRP A O 1
ATOM 671 N N . ARG A 1 91 ? -1.775 -23.391 -8.07 1 97.75 91 ARG A N 1
ATOM 672 C CA . ARG A 1 91 ? -0.981 -24.344 -8.844 1 97.75 91 ARG A CA 1
ATOM 673 C C . ARG A 1 91 ? 0.274 -23.672 -9.406 1 97.75 91 ARG A C 1
ATOM 675 O O . ARG A 1 91 ? 0.252 -22.5 -9.766 1 97.75 91 ARG A O 1
ATOM 682 N N . PRO A 1 92 ? 1.332 -24.469 -9.453 1 96.5 92 PRO A N 1
ATOM 683 C CA . PRO A 1 92 ? 2.529 -23.969 -10.133 1 96.5 92 PRO A CA 1
ATOM 684 C C . PRO A 1 92 ? 2.359 -23.891 -11.648 1 96.5 92 PRO A C 1
ATOM 686 O O . PRO A 1 92 ? 1.636 -24.703 -12.234 1 96.5 92 PRO A O 1
ATOM 689 N N . ALA A 1 93 ? 2.902 -22.875 -12.164 1 92.44 93 ALA A N 1
ATOM 690 C CA . ALA A 1 93 ? 3.039 -22.734 -13.609 1 92.44 93 ALA A CA 1
ATOM 691 C C . ALA A 1 93 ? 4.5 -22.531 -14.008 1 92.44 93 ALA A C 1
ATOM 693 O O . ALA A 1 93 ? 5.312 -22.078 -13.195 1 92.44 93 ALA A O 1
ATOM 694 N N . PRO A 1 94 ? 4.828 -22.953 -15.188 1 90.5 94 PRO A N 1
ATOM 695 C CA . PRO A 1 94 ? 6.215 -22.828 -15.633 1 90.5 94 PRO A CA 1
ATOM 696 C C . PRO A 1 94 ? 6.781 -21.422 -15.43 1 90.5 94 PRO A C 1
ATOM 698 O O . PRO A 1 94 ? 7.98 -21.266 -15.188 1 90.5 94 PRO A O 1
ATOM 701 N N . ASP A 1 95 ? 5.922 -20.516 -15.461 1 89.06 95 ASP A N 1
ATOM 702 C CA . ASP A 1 95 ? 6.418 -19.141 -15.398 1 89.06 95 ASP A CA 1
ATOM 703 C C . ASP A 1 95 ? 5.875 -18.422 -14.172 1 89.06 95 ASP A C 1
ATOM 705 O O . ASP A 1 95 ? 6.008 -17.203 -14.055 1 89.06 95 ASP A O 1
ATOM 709 N N . GLY A 1 96 ? 5.25 -19.188 -13.25 1 92.62 96 GLY A N 1
ATOM 710 C CA . GLY A 1 96 ? 4.734 -18.469 -12.094 1 92.62 96 GLY A CA 1
ATOM 711 C C . GLY A 1 96 ? 3.838 -19.312 -11.219 1 92.62 96 GLY A C 1
ATOM 712 O O . GLY A 1 96 ? 3.967 -20.547 -11.188 1 92.62 96 GLY A O 1
ATOM 713 N N . ILE A 1 97 ? 3.098 -18.641 -10.359 1 94.12 97 ILE A N 1
ATOM 714 C CA . ILE A 1 97 ? 2.137 -19.234 -9.438 1 94.12 97 ILE A CA 1
ATOM 715 C C . ILE A 1 97 ? 0.74 -18.688 -9.727 1 94.12 97 ILE A C 1
ATOM 717 O O . ILE A 1 97 ? 0.539 -17.469 -9.773 1 94.12 97 ILE A O 1
ATOM 721 N N . ALA A 1 98 ? -0.179 -19.562 -9.891 1 95.44 98 ALA A N 1
ATOM 722 C CA . ALA A 1 98 ? -1.574 -19.172 -10.078 1 95.44 98 ALA A CA 1
ATOM 723 C C . ALA A 1 98 ? -2.387 -19.406 -8.805 1 95.44 98 ALA A C 1
ATOM 725 O O . ALA A 1 98 ? -2.357 -20.5 -8.242 1 95.44 98 ALA A O 1
ATOM 726 N N . LEU A 1 99 ? -3.027 -18.375 -8.328 1 95.81 99 LEU A N 1
ATOM 727 C CA . LEU A 1 99 ? -4.074 -18.531 -7.32 1 95.81 99 LEU A CA 1
ATOM 728 C C . LEU A 1 99 ? -5.434 -18.75 -7.98 1 95.81 99 LEU A C 1
ATOM 730 O O . LEU A 1 99 ? -5.789 -18.031 -8.922 1 95.81 99 LEU A O 1
ATOM 734 N N . LEU A 1 100 ? -6.172 -19.734 -7.477 1 96.62 100 LEU A N 1
ATOM 735 C CA . LEU A 1 100 ? -7.383 -20.188 -8.148 1 96.62 100 LEU A CA 1
ATOM 736 C C . LEU A 1 100 ? -8.594 -20.062 -7.23 1 96.62 100 LEU A C 1
ATOM 738 O O . LEU A 1 100 ? -8.469 -20.188 -6.008 1 96.62 100 LEU A O 1
ATOM 742 N N . ASN A 1 101 ? -9.695 -19.844 -7.891 1 95.62 101 ASN A N 1
ATOM 743 C CA . ASN A 1 101 ? -10.93 -20.016 -7.129 1 95.62 101 ASN A CA 1
ATOM 744 C C . ASN A 1 101 ? -11.312 -21.484 -7.023 1 95.62 101 ASN A C 1
ATOM 746 O O . ASN A 1 101 ? -10.555 -22.375 -7.438 1 95.62 101 ASN A O 1
ATOM 750 N N . GLY A 1 102 ? -12.477 -21.781 -6.449 1 94.62 102 GLY A N 1
ATOM 751 C CA . GLY A 1 102 ? -12.914 -23.141 -6.195 1 94.62 102 GLY A CA 1
ATOM 752 C C . GLY A 1 102 ? -13.156 -23.938 -7.461 1 94.62 102 GLY A C 1
ATOM 753 O O . GLY A 1 102 ? -13.172 -25.172 -7.434 1 94.62 102 GLY A O 1
ATOM 754 N N . ASP A 1 103 ? -13.359 -23.25 -8.656 1 94.94 103 ASP A N 1
ATOM 755 C CA . ASP A 1 103 ? -13.641 -23.906 -9.93 1 94.94 103 ASP A CA 1
ATOM 756 C C . ASP A 1 103 ? -12.359 -24.125 -10.727 1 94.94 103 ASP A C 1
ATOM 758 O O . ASP A 1 103 ? -12.391 -24.703 -11.82 1 94.94 103 ASP A O 1
ATOM 762 N N . GLY A 1 104 ? -11.305 -23.672 -10.195 1 95.56 104 GLY A N 1
ATOM 763 C CA . GLY A 1 104 ? -10.031 -23.859 -10.875 1 95.56 104 GLY A CA 1
ATOM 764 C C . GLY A 1 104 ? -9.695 -22.734 -11.844 1 95.56 104 GLY A C 1
ATOM 765 O O . GLY A 1 104 ? -8.766 -22.859 -12.641 1 95.56 104 GLY A O 1
ATOM 766 N N . LEU A 1 105 ? -10.461 -21.688 -11.711 1 95.19 105 LEU A N 1
ATOM 767 C CA . LEU A 1 105 ? -10.164 -20.516 -12.523 1 95.19 105 LEU A CA 1
ATOM 768 C C . LEU A 1 105 ? -9.148 -19.609 -11.836 1 95.19 105 LEU A C 1
ATOM 770 O O . LEU A 1 105 ? -9.219 -19.422 -10.617 1 95.19 105 LEU A O 1
ATOM 774 N N . THR A 1 106 ? -8.25 -19.047 -12.625 1 93.44 106 THR A N 1
ATOM 775 C CA . THR A 1 106 ? -7.195 -18.203 -12.07 1 93.44 106 THR A CA 1
ATOM 776 C C . THR A 1 106 ? -7.773 -16.875 -11.57 1 93.44 106 THR A C 1
ATOM 778 O O . THR A 1 106 ? -8.438 -16.156 -12.32 1 93.44 106 THR A O 1
ATOM 781 N N . VAL A 1 107 ? -7.547 -16.641 -10.305 1 91.44 107 VAL A N 1
ATOM 782 C CA . VAL A 1 107 ? -7.922 -15.375 -9.664 1 91.44 107 VAL A CA 1
ATOM 783 C C . VAL A 1 107 ? -6.801 -14.352 -9.836 1 91.44 107 VAL A C 1
ATOM 785 O O . VAL A 1 107 ? -7.062 -13.188 -10.141 1 91.44 107 VAL A O 1
ATOM 788 N N . LEU A 1 108 ? -5.637 -14.797 -9.555 1 90.88 108 LEU A N 1
ATOM 789 C CA . LEU A 1 108 ? -4.426 -13.992 -9.633 1 90.88 108 LEU A CA 1
ATOM 790 C C . LEU A 1 108 ? -3.232 -14.844 -10.055 1 90.88 108 LEU A C 1
ATOM 792 O O . LEU A 1 108 ? -3.045 -15.953 -9.555 1 90.88 108 LEU A O 1
ATOM 796 N N . PHE A 1 109 ? -2.514 -14.352 -11.086 1 92.44 109 PHE A N 1
ATOM 797 C CA . PHE A 1 109 ? -1.306 -15.031 -11.547 1 92.44 109 PHE A CA 1
ATOM 798 C C . PHE A 1 109 ? -0.068 -14.195 -11.234 1 92.44 109 PHE A C 1
ATOM 800 O O . PHE A 1 109 ? -0.023 -13.008 -11.539 1 92.44 109 PHE A O 1
ATOM 807 N N . PHE A 1 110 ? 0.841 -14.773 -10.562 1 91.44 110 PHE A N 1
ATOM 808 C CA . PHE A 1 110 ? 2.113 -14.141 -10.234 1 91.44 110 PHE A CA 1
ATOM 809 C C . PHE A 1 110 ? 3.234 -14.695 -11.109 1 91.44 110 PHE A C 1
ATOM 811 O O . PHE A 1 110 ? 3.537 -15.891 -11.047 1 91.44 110 PHE A O 1
ATOM 818 N N . SER A 1 111 ? 3.801 -13.805 -11.867 1 89.94 111 SER A N 1
ATOM 819 C CA . SER A 1 111 ? 4.945 -14.18 -12.695 1 89.94 111 SER A CA 1
ATOM 820 C C . SER A 1 111 ? 6.242 -14.133 -11.891 1 89.94 111 SER A C 1
ATOM 822 O O . SER A 1 111 ? 6.449 -13.227 -11.086 1 89.94 111 SER A O 1
ATOM 824 N N . ARG A 1 112 ? 7.039 -15.141 -12.195 1 87.19 112 ARG A N 1
ATOM 825 C CA . ARG A 1 112 ? 8.328 -15.195 -11.516 1 87.19 112 ARG A CA 1
ATOM 826 C C . ARG A 1 112 ? 9.234 -14.055 -11.969 1 87.19 112 ARG A C 1
ATOM 828 O O . ARG A 1 112 ? 9.406 -13.836 -13.172 1 87.19 112 ARG A O 1
ATOM 835 N N . GLU A 1 113 ? 9.641 -13.328 -11.141 1 82.56 113 GLU A N 1
ATOM 836 C CA . GLU A 1 113 ? 10.609 -12.258 -11.367 1 82.56 113 GLU A CA 1
ATOM 837 C C . GLU A 1 113 ? 11.781 -12.359 -10.391 1 82.56 113 GLU A C 1
ATOM 839 O O . GLU A 1 113 ? 11.789 -11.695 -9.352 1 82.56 113 GLU A O 1
ATOM 844 N N . GLY A 1 114 ? 12.844 -13.125 -10.719 1 81.25 114 GLY A N 1
ATOM 845 C CA . GLY A 1 114 ? 13.938 -13.359 -9.789 1 81.25 114 GLY A CA 1
ATOM 846 C C . GLY A 1 114 ? 13.523 -14.164 -8.57 1 81.25 114 GLY A C 1
ATOM 847 O O . GLY A 1 114 ? 13.062 -15.297 -8.695 1 81.25 114 GLY A O 1
ATOM 848 N N . GLU A 1 115 ? 13.578 -13.539 -7.43 1 76.69 115 GLU A N 1
ATOM 849 C CA . GLU A 1 115 ? 13.273 -14.242 -6.188 1 76.69 115 GLU A CA 1
ATOM 850 C C . GLU A 1 115 ? 11.844 -13.961 -5.734 1 76.69 115 GLU A C 1
ATOM 852 O O . GLU A 1 115 ? 11.414 -14.445 -4.684 1 76.69 115 GLU A O 1
ATOM 857 N N . HIS A 1 116 ? 11.195 -13.086 -6.473 1 81 116 HIS A N 1
ATOM 858 C CA . HIS A 1 116 ? 9.812 -12.766 -6.145 1 81 116 HIS A CA 1
ATOM 859 C C . HIS A 1 116 ? 8.898 -12.969 -7.348 1 81 116 HIS A C 1
ATOM 861 O O . HIS A 1 116 ? 9.359 -13.352 -8.422 1 81 116 HIS A O 1
ATOM 867 N N . TYR A 1 117 ? 7.715 -12.992 -6.977 1 86.06 117 TYR A N 1
ATOM 868 C CA . TYR A 1 117 ? 6.703 -13.109 -8.016 1 86.06 117 TYR A CA 1
ATOM 869 C C . TYR A 1 117 ? 5.879 -11.836 -8.125 1 86.06 117 TYR A C 1
ATOM 871 O O . TYR A 1 117 ? 5.613 -11.172 -7.121 1 86.06 117 TYR A O 1
ATOM 879 N N . ARG A 1 118 ? 5.469 -11.406 -9.352 1 84.19 118 ARG A N 1
ATOM 880 C CA . ARG A 1 118 ? 4.711 -10.172 -9.539 1 84.19 118 ARG A CA 1
ATOM 881 C C . ARG A 1 118 ? 3.498 -10.406 -10.438 1 84.19 118 ARG A C 1
ATOM 883 O O . ARG A 1 118 ? 3.59 -11.109 -11.445 1 84.19 118 ARG A O 1
ATOM 890 N N . SER A 1 119 ? 2.379 -9.945 -9.914 1 84.94 119 SER A N 1
ATOM 891 C CA . SER A 1 119 ? 1.177 -9.984 -10.742 1 84.94 119 SER A CA 1
ATOM 892 C C . SER A 1 119 ? 1.044 -8.727 -11.586 1 84.94 119 SER A C 1
ATOM 894 O O . SER A 1 119 ? 1.404 -7.633 -11.148 1 84.94 119 SER A O 1
ATOM 896 N N . GLN A 1 120 ? 1.014 -8.922 -12.898 1 65.69 120 GLN A N 1
ATOM 897 C CA . GLN A 1 120 ? 0.834 -7.801 -13.812 1 65.69 120 GLN A CA 1
ATOM 898 C C . GLN A 1 120 ? -0.607 -7.301 -13.797 1 65.69 120 GLN A C 1
ATOM 900 O O . GLN A 1 120 ? -1.43 -7.734 -14.609 1 65.69 120 GLN A O 1
ATOM 905 N N . ILE A 1 121 ? -1.263 -7.41 -12.703 1 55.25 121 ILE A N 1
ATOM 906 C CA . 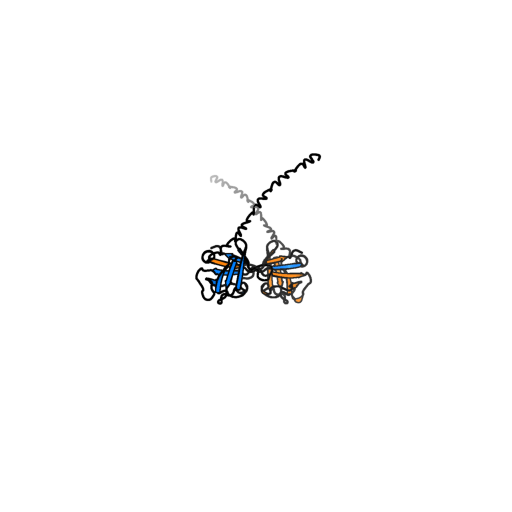ILE A 1 121 ? -2.574 -6.797 -12.891 1 55.25 121 ILE A CA 1
ATOM 907 C C . ILE A 1 121 ? -2.408 -5.34 -13.312 1 55.25 121 ILE A C 1
ATOM 909 O O . ILE A 1 121 ? -1.347 -4.746 -13.109 1 55.25 121 ILE A O 1
ATOM 913 N N . TRP A 1 122 ? -3.545 -4.531 -13.609 1 52.97 122 TRP A N 1
ATOM 914 C CA . TRP A 1 122 ? -3.789 -3.295 -14.344 1 52.97 122 TRP A CA 1
ATOM 915 C C . TRP A 1 122 ? -2.746 -2.238 -13.992 1 52.97 122 TRP A C 1
ATOM 917 O O . TRP A 1 122 ? -2.258 -1.521 -14.867 1 52.97 122 TRP A O 1
ATOM 927 N N . GLN A 1 123 ? -2.719 -1.754 -12.578 1 49.81 123 GLN A N 1
ATOM 928 C CA . GLN A 1 123 ? -2.021 -0.475 -12.5 1 49.81 123 GLN A CA 1
ATOM 929 C C . GLN A 1 123 ? -0.512 -0.674 -12.406 1 49.81 123 GLN A C 1
ATOM 931 O O . GLN A 1 123 ? -0.042 -1.786 -12.156 1 49.81 123 GLN A O 1
ATOM 936 N N . GLN A 1 124 ? 0.251 0.174 -12.828 1 49.53 124 GLN A N 1
ATOM 937 C CA . GLN A 1 124 ? 1.705 0.257 -12.922 1 49.53 124 GLN A CA 1
ATOM 938 C C . GLN A 1 124 ? 2.373 -0.547 -11.812 1 49.53 124 GLN A C 1
ATOM 940 O O . GLN A 1 124 ? 3.502 -1.018 -11.969 1 49.53 124 GLN A O 1
ATOM 945 N N . THR A 1 125 ? 1.954 -0.478 -10.594 1 55.59 125 THR A N 1
ATOM 946 C CA . THR A 1 125 ? 2.715 -1.218 -9.594 1 55.59 125 THR A CA 1
ATOM 947 C C . THR A 1 125 ? 2.033 -2.545 -9.273 1 55.59 125 THR A C 1
ATOM 949 O O . THR A 1 125 ? 0.803 -2.631 -9.266 1 55.59 125 THR A O 1
ATOM 952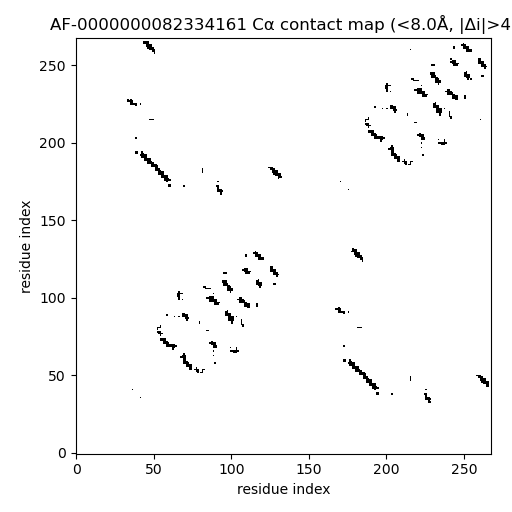 N N . GLY A 1 126 ? 2.512 -3.594 -9.82 1 63.47 126 GLY A N 1
ATOM 953 C CA . GLY A 1 126 ? 2.066 -4.969 -9.664 1 63.47 126 GLY A CA 1
ATOM 954 C C . GLY A 1 126 ? 2.076 -5.441 -8.227 1 63.47 126 GLY A C 1
ATOM 955 O O . GLY A 1 126 ? 2.75 -4.848 -7.379 1 63.47 126 GLY A O 1
ATOM 956 N N . LYS A 1 127 ? 0.983 -6.348 -7.867 1 72.44 127 LYS A N 1
ATOM 957 C CA . LYS A 1 127 ? 1.026 -7.051 -6.59 1 72.44 127 LYS A CA 1
ATOM 958 C C . LYS A 1 127 ? 2.205 -8.023 -6.539 1 72.44 127 LYS A C 1
ATOM 960 O O . LYS A 1 127 ? 2.545 -8.648 -7.543 1 72.44 127 LYS A O 1
ATOM 965 N N . ILE A 1 128 ? 2.869 -7.957 -5.426 1 72.81 128 ILE A N 1
ATOM 966 C CA . ILE A 1 128 ? 4.051 -8.789 -5.254 1 72.81 128 ILE A CA 1
ATOM 967 C C . ILE A 1 128 ? 3.729 -9.961 -4.324 1 72.81 128 ILE A C 1
ATOM 969 O O . ILE A 1 128 ? 3.033 -9.789 -3.32 1 72.81 128 ILE A O 1
ATOM 973 N N . LEU A 1 129 ? 4.043 -11.125 -4.711 1 77.44 129 LEU A N 1
ATOM 974 C CA . LEU A 1 129 ? 3.986 -12.336 -3.898 1 77.44 129 LEU A CA 1
ATOM 975 C C . LEU A 1 129 ? 5.383 -12.75 -3.451 1 77.44 129 LEU A C 1
ATOM 977 O O . LEU A 1 129 ? 6.262 -12.984 -4.285 1 77.44 129 LEU A O 1
ATOM 981 N N . LYS A 1 130 ? 5.68 -12.812 -2.156 1 78.69 130 LYS A N 1
ATOM 982 C CA . LYS A 1 130 ? 6.98 -13.164 -1.598 1 78.69 130 LYS A CA 1
ATOM 983 C C . LYS A 1 130 ? 6.836 -14.203 -0.485 1 78.69 130 LYS A C 1
ATOM 985 O O . LYS A 1 130 ? 5.887 -14.148 0.298 1 78.69 130 LYS A O 1
ATOM 990 N N . LYS A 1 131 ? 7.68 -15.172 -0.581 1 72.81 131 LYS A N 1
ATOM 991 C CA . LYS A 1 131 ? 7.684 -16.188 0.471 1 72.81 131 LYS A CA 1
ATOM 992 C C . LYS A 1 131 ? 8.125 -15.594 1.806 1 72.81 131 LYS A C 1
ATOM 994 O O . LYS A 1 131 ? 9.133 -14.883 1.874 1 72.81 131 LYS A O 1
ATOM 999 N N . SER A 1 132 ? 7.242 -15.711 2.844 1 68 132 SER A N 1
ATOM 1000 C CA . SER A 1 132 ? 7.527 -15.148 4.16 1 68 132 SER A CA 1
ATOM 1001 C C . SER A 1 132 ? 8.672 -15.891 4.84 1 68 132 SER A C 1
ATOM 1003 O O . SER A 1 132 ? 8.789 -17.109 4.727 1 68 132 SER A O 1
ATOM 1005 N N . LYS A 1 133 ? 9.68 -15.133 5.18 1 54.59 133 LYS A N 1
ATOM 1006 C CA . LYS A 1 133 ? 10.789 -15.734 5.926 1 54.59 133 LYS A CA 1
ATOM 1007 C C . LYS A 1 133 ? 10.344 -16.156 7.32 1 54.59 133 LYS A C 1
ATOM 1009 O O . LYS A 1 133 ? 9.656 -15.406 8.016 1 54.59 133 LYS A O 1
ATOM 1014 N N . ASN A 1 134 ? 10.211 -17.516 7.703 1 42.22 134 ASN A N 1
ATOM 1015 C CA . ASN A 1 134 ? 10.047 -18 9.07 1 42.22 134 ASN A CA 1
ATOM 1016 C C . ASN A 1 134 ? 11.141 -17.469 9.992 1 42.22 134 ASN A C 1
ATOM 1018 O O . ASN A 1 134 ? 12.32 -17.438 9.609 1 42.22 134 ASN A O 1
ATOM 1022 N N . MET B 1 1 ? 45.906 -34.562 -101 1 30.33 1 MET B N 1
ATOM 1023 C CA . MET B 1 1 ? 45.594 -35.562 -100 1 30.33 1 MET B CA 1
ATOM 1024 C C . MET B 1 1 ? 46.438 -35.344 -98.75 1 30.33 1 MET B C 1
ATOM 1026 O O . MET B 1 1 ? 47.469 -36 -98.562 1 30.33 1 MET B O 1
ATOM 1030 N N . ASP B 1 2 ? 46.75 -33.969 -98.438 1 33.28 2 ASP B N 1
ATOM 1031 C CA . ASP B 1 2 ? 47.406 -33.375 -97.25 1 33.28 2 ASP B CA 1
ATOM 1032 C C . ASP B 1 2 ? 46.656 -33.75 -96 1 33.28 2 ASP B C 1
ATOM 1034 O O . ASP B 1 2 ? 45.438 -34 -96 1 33.28 2 ASP B O 1
ATOM 1038 N N . ASP B 1 3 ? 47.406 -34.25 -94.875 1 35.38 3 ASP B N 1
ATOM 1039 C CA . ASP B 1 3 ? 47.469 -34.781 -93.5 1 35.38 3 ASP B CA 1
ATOM 1040 C C . ASP B 1 3 ? 46.875 -33.844 -92.5 1 35.38 3 ASP B C 1
ATOM 1042 O O . ASP B 1 3 ? 47.531 -32.875 -92.062 1 35.38 3 ASP B O 1
ATOM 1046 N N . MET B 1 4 ? 45.594 -33.25 -92.625 1 32.91 4 MET B N 1
ATOM 1047 C CA . MET B 1 4 ? 44.938 -32.375 -91.688 1 32.91 4 MET B CA 1
ATOM 1048 C C . MET B 1 4 ? 44.812 -33.031 -90.312 1 32.91 4 MET B C 1
ATOM 1050 O O . MET B 1 4 ? 44.062 -33.969 -90.188 1 32.91 4 MET B O 1
ATOM 1054 N N . ALA B 1 5 ? 45.969 -33.375 -89.688 1 39.31 5 ALA B N 1
ATOM 1055 C CA . ALA B 1 5 ? 46.125 -33.875 -88.312 1 39.31 5 ALA B CA 1
ATOM 1056 C C . ALA B 1 5 ? 45.406 -33 -87.312 1 39.31 5 ALA B C 1
ATOM 1058 O O . ALA B 1 5 ? 45.781 -31.828 -87.125 1 39.31 5 ALA B O 1
ATOM 1059 N N . THR B 1 6 ? 44 -32.969 -87.312 1 36.12 6 THR B N 1
ATOM 1060 C CA . THR B 1 6 ? 43.125 -32.281 -86.375 1 36.12 6 THR B CA 1
ATOM 1061 C C . THR B 1 6 ? 43.469 -32.688 -84.938 1 36.12 6 THR B C 1
ATOM 1063 O O . THR B 1 6 ? 43.438 -33.875 -84.562 1 36.12 6 THR B O 1
ATOM 1066 N N . VAL B 1 7 ? 44.281 -31.875 -84.188 1 37.25 7 VAL B N 1
ATOM 1067 C CA . VAL B 1 7 ? 44.719 -31.859 -82.812 1 37.25 7 VAL B CA 1
ATOM 1068 C C . VAL B 1 7 ? 43.531 -31.922 -81.875 1 37.25 7 VAL B C 1
ATOM 1070 O O . VAL B 1 7 ? 42.656 -31.047 -81.938 1 37.25 7 VAL B O 1
ATOM 1073 N N . LEU B 1 8 ? 42.938 -33.125 -81.562 1 37.81 8 LEU B N 1
ATOM 1074 C CA . LEU B 1 8 ? 41.906 -33.469 -80.625 1 37.81 8 LEU B CA 1
ATOM 1075 C C . LEU B 1 8 ? 42.281 -33 -79.188 1 37.81 8 LEU B C 1
ATOM 1077 O O . LEU B 1 8 ? 43.344 -33.375 -78.688 1 37.81 8 LEU B O 1
ATOM 1081 N N . ASN B 1 9 ? 42.156 -31.656 -78.938 1 37.12 9 ASN B N 1
ATOM 1082 C CA . ASN B 1 9 ? 42.312 -31.141 -77.625 1 37.12 9 ASN B CA 1
ATOM 1083 C C . ASN B 1 9 ? 41.438 -31.891 -76.625 1 37.12 9 ASN B C 1
ATOM 1085 O O . ASN B 1 9 ? 40.219 -32 -76.812 1 37.12 9 ASN B O 1
ATOM 1089 N N . ARG B 1 10 ? 41.875 -33.031 -76 1 38.19 10 ARG B N 1
ATOM 1090 C CA . ARG B 1 10 ? 41.344 -33.781 -74.812 1 38.19 10 ARG B CA 1
ATOM 1091 C C . ARG B 1 10 ? 41.031 -32.844 -73.688 1 38.19 10 ARG B C 1
ATOM 1093 O O . ARG B 1 10 ? 41.938 -32.25 -73.062 1 38.19 10 ARG B O 1
ATOM 1100 N N . LEU B 1 11 ? 40.031 -31.875 -73.812 1 41.84 11 LEU B N 1
ATOM 1101 C CA . LEU B 1 11 ? 39.562 -31.125 -72.688 1 41.84 11 LEU B CA 1
ATOM 1102 C C . LEU B 1 11 ? 39.156 -32.062 -71.562 1 41.84 11 LEU B C 1
ATOM 1104 O O . LEU B 1 11 ? 38.281 -32.906 -71.688 1 41.84 11 LEU B O 1
ATOM 1108 N N . SER B 1 12 ? 40.156 -32.5 -70.688 1 42.88 12 SER B N 1
ATOM 1109 C CA . SER B 1 12 ? 39.938 -33.188 -69.438 1 42.88 12 SER B CA 1
ATOM 1110 C C . SER B 1 12 ? 39 -32.406 -68.562 1 42.88 12 SER B C 1
ATOM 1112 O O . SER B 1 12 ? 39.281 -31.25 -68.188 1 42.88 12 SER B O 1
ATOM 1114 N N . MET B 1 13 ? 37.656 -32.406 -68.812 1 45.94 13 MET B N 1
ATOM 1115 C CA . MET B 1 13 ? 36.688 -31.859 -67.875 1 45.94 13 MET B CA 1
ATOM 1116 C C . MET B 1 13 ? 36.875 -32.438 -66.438 1 45.94 13 MET B C 1
ATOM 1118 O O . MET B 1 13 ? 36.812 -33.656 -66.25 1 45.94 13 MET B O 1
ATOM 1122 N N . ARG B 1 14 ? 37.906 -31.891 -65.688 1 47.44 14 ARG B N 1
ATOM 1123 C CA . ARG B 1 14 ? 37.969 -32.25 -64.25 1 47.44 14 ARG B CA 1
ATOM 1124 C C . ARG B 1 14 ? 36.625 -31.953 -63.625 1 47.44 14 ARG B C 1
ATOM 1126 O O . ARG B 1 14 ? 36.094 -30.859 -63.719 1 47.44 14 ARG B O 1
ATOM 1133 N N . THR B 1 15 ? 35.719 -33 -63.656 1 54.47 15 THR B N 1
ATOM 1134 C CA . THR B 1 15 ? 34.531 -33 -62.812 1 54.47 15 THR B CA 1
ATOM 1135 C C . THR B 1 15 ? 34.844 -32.625 -61.375 1 54.47 15 THR B C 1
ATOM 1137 O O . THR B 1 15 ? 35.656 -33.281 -60.719 1 54.47 15 THR B O 1
ATOM 1140 N N . SER B 1 16 ? 35.094 -31.281 -61.156 1 52.72 16 SER B N 1
ATOM 1141 C CA . SER B 1 16 ? 35.156 -30.891 -59.781 1 52.72 16 SER B CA 1
ATOM 1142 C C . SER B 1 16 ? 33.969 -31.406 -58.969 1 52.72 16 SER B C 1
ATOM 1144 O O . SER B 1 16 ? 32.812 -31.141 -59.344 1 52.72 16 SER B O 1
ATOM 1146 N N . LEU B 1 17 ? 34.062 -32.625 -58.344 1 54.19 17 LEU B N 1
ATOM 1147 C CA . LEU B 1 17 ? 33.125 -33.125 -57.375 1 54.19 17 LEU B CA 1
ATOM 1148 C C . LEU B 1 17 ? 32.844 -32.094 -56.281 1 54.19 17 LEU B C 1
ATOM 1150 O O . LEU B 1 17 ? 33.75 -31.703 -55.562 1 54.19 17 LEU B O 1
ATOM 1154 N N . PHE B 1 18 ? 31.891 -31.156 -56.594 1 55.28 18 PHE B N 1
ATOM 1155 C CA . PHE B 1 18 ? 31.422 -30.266 -55.531 1 55.28 18 PHE B CA 1
ATOM 1156 C C . PHE B 1 18 ? 30.812 -31.078 -54.406 1 55.28 18 PHE B C 1
ATOM 1158 O O . PHE B 1 18 ? 29.844 -31.797 -54.562 1 55.28 18 PHE B O 1
ATOM 1165 N N . VAL B 1 19 ? 31.656 -31.625 -53.469 1 56.16 19 VAL B N 1
ATOM 1166 C CA . VAL B 1 19 ? 31.156 -32.219 -52.219 1 56.16 19 VAL B CA 1
ATOM 1167 C C . VAL B 1 19 ? 30.281 -31.219 -51.5 1 56.16 19 VAL B C 1
ATOM 1169 O O . VAL B 1 19 ? 30.734 -30.141 -51.094 1 56.16 19 VAL B O 1
ATOM 1172 N N . VAL B 1 20 ? 28.969 -31.047 -51.906 1 55.12 20 VAL B N 1
ATOM 1173 C CA . VAL B 1 20 ? 27.984 -30.312 -51.125 1 55.12 20 VAL B CA 1
ATOM 1174 C C . VAL B 1 20 ? 27.984 -30.844 -49.688 1 55.12 20 VAL B C 1
ATOM 1176 O O . VAL B 1 20 ? 27.625 -32 -49.438 1 55.12 20 VAL B O 1
ATOM 1179 N N . ILE B 1 21 ? 28.938 -30.406 -48.781 1 54.56 21 ILE B N 1
ATOM 1180 C CA . ILE B 1 21 ? 28.828 -30.594 -47.344 1 54.56 21 ILE B CA 1
ATOM 1181 C C . ILE B 1 21 ? 27.469 -30.094 -46.844 1 54.56 21 ILE B C 1
ATOM 1183 O O . ILE B 1 21 ? 27.188 -28.906 -46.906 1 54.56 21 ILE B O 1
ATOM 1187 N N . SER B 1 22 ? 26.406 -30.906 -47.062 1 52.5 22 SER B N 1
ATOM 1188 C CA . SER B 1 22 ? 25.141 -30.609 -46.406 1 52.5 22 SER B CA 1
ATOM 1189 C C . SER B 1 22 ? 25.312 -30.469 -44.906 1 52.5 22 SER B C 1
ATOM 1191 O O . SER B 1 22 ? 25.641 -31.438 -44.219 1 52.5 22 SER B O 1
ATOM 1193 N N . LEU B 1 23 ? 25.812 -29.391 -44.406 1 49.81 23 LEU B N 1
ATOM 1194 C CA . LEU B 1 23 ? 25.719 -29.109 -42.969 1 49.81 23 LEU B CA 1
ATOM 1195 C C . LEU B 1 23 ? 24.297 -29.297 -42.469 1 49.81 23 LEU B C 1
ATOM 1197 O O . LEU B 1 23 ? 23.375 -28.594 -42.906 1 49.81 23 LEU B O 1
ATOM 1201 N N . PHE B 1 24 ? 23.906 -30.594 -42.281 1 50.09 24 PHE B N 1
ATOM 1202 C CA . PHE B 1 24 ? 22.719 -30.828 -41.469 1 50.09 24 PHE B CA 1
ATOM 1203 C C . PHE B 1 24 ? 22.719 -29.953 -40.219 1 50.09 24 PHE B C 1
ATOM 1205 O O . PHE B 1 24 ? 23.578 -30.109 -39.344 1 50.09 24 PHE B O 1
ATOM 1212 N N . PHE B 1 25 ? 22.438 -28.656 -40.375 1 50.5 25 PHE B N 1
ATOM 1213 C CA . PHE B 1 25 ? 22.109 -27.875 -39.188 1 50.5 25 PHE B CA 1
ATOM 1214 C C . PHE B 1 25 ? 21.094 -28.609 -38.312 1 50.5 25 PHE B C 1
ATOM 1216 O O . PHE B 1 25 ? 19.922 -28.719 -38.688 1 50.5 25 PHE B O 1
ATOM 1223 N N . SER B 1 26 ? 21.531 -29.766 -37.688 1 48.91 26 SER B N 1
ATOM 1224 C CA . SER B 1 26 ? 20.688 -30.188 -36.594 1 48.91 26 SER B CA 1
ATOM 1225 C C . SER B 1 26 ? 20.375 -29.031 -35.656 1 48.91 26 SER B C 1
ATOM 1227 O O . SER B 1 26 ? 21.281 -28.469 -35.031 1 48.91 26 SER B O 1
ATOM 1229 N N . GLY B 1 27 ? 19.562 -28.125 -36.125 1 47.69 27 GLY B N 1
ATOM 1230 C CA . GLY B 1 27 ? 19 -27.219 -35.156 1 47.69 27 GLY B CA 1
ATOM 1231 C C . GLY B 1 27 ? 18.688 -27.891 -33.812 1 47.69 27 GLY B C 1
ATOM 1232 O O . GLY B 1 27 ? 17.781 -28.734 -33.75 1 47.69 27 GLY B O 1
ATOM 1233 N N . VAL B 1 28 ? 19.672 -28.312 -32.938 1 50.59 28 VAL B N 1
ATOM 1234 C CA . VAL B 1 28 ? 19.344 -28.609 -31.562 1 50.59 28 VAL B CA 1
ATOM 1235 C C . VAL B 1 28 ? 18.281 -27.625 -31.062 1 50.59 28 VAL B C 1
ATOM 1237 O O . VAL B 1 28 ? 18.516 -26.422 -30.984 1 50.59 28 VAL B O 1
ATOM 1240 N N . SER B 1 29 ? 17.047 -27.688 -31.547 1 48.97 29 SER B N 1
ATOM 1241 C CA . SER B 1 29 ? 15.992 -27 -30.797 1 48.97 29 SER B CA 1
ATOM 1242 C C . SER B 1 29 ? 16.156 -27.203 -29.297 1 48.97 29 SER B C 1
ATOM 1244 O O . SER B 1 29 ? 15.938 -28.297 -28.797 1 48.97 29 SER B O 1
ATOM 1246 N N . MET B 1 30 ? 17.219 -26.781 -28.609 1 47.12 30 MET B N 1
ATOM 1247 C CA . MET B 1 30 ? 17.234 -26.75 -27.156 1 47.12 30 MET B CA 1
ATOM 1248 C C . MET B 1 30 ? 15.859 -26.406 -26.594 1 47.12 30 MET B C 1
ATOM 1250 O O . MET B 1 30 ? 15.461 -25.234 -26.594 1 47.12 30 MET B O 1
ATOM 1254 N N . ALA B 1 31 ? 14.781 -27.109 -26.906 1 51.56 31 ALA B N 1
ATOM 1255 C CA . ALA B 1 31 ? 13.578 -26.891 -26.109 1 51.56 31 ALA B CA 1
ATOM 1256 C C . ALA B 1 31 ? 13.914 -26.75 -24.625 1 51.56 31 ALA B C 1
ATOM 1258 O O . ALA B 1 31 ? 14.367 -27.703 -24 1 51.56 31 ALA B O 1
ATOM 1259 N N . SER B 1 32 ? 14.57 -25.734 -24.125 1 50.66 32 SER B N 1
ATOM 1260 C CA . SER B 1 32 ? 14.727 -25.453 -22.688 1 50.66 32 SER B CA 1
ATOM 1261 C C . SER B 1 32 ? 13.5 -25.891 -21.906 1 50.66 32 SER B C 1
ATOM 1263 O O . SER B 1 32 ? 12.406 -25.344 -22.094 1 50.66 32 SER B O 1
ATOM 1265 N N . SER B 1 33 ? 13.211 -27.188 -21.641 1 53.59 33 SER B N 1
ATOM 1266 C CA . SER B 1 33 ? 12.156 -27.672 -20.766 1 53.59 33 SER B CA 1
ATOM 1267 C C . SER B 1 33 ? 12.008 -26.781 -19.531 1 53.59 33 SER B C 1
ATOM 1269 O O . SER B 1 33 ? 12.906 -26.719 -18.703 1 53.59 33 SER B O 1
ATOM 1271 N N . LEU B 1 34 ? 11.469 -25.578 -19.703 1 62.25 34 LEU B N 1
ATOM 1272 C CA . LEU B 1 34 ? 11.188 -24.797 -18.5 1 62.25 34 LEU B CA 1
ATOM 1273 C C . LEU B 1 34 ? 10.695 -25.688 -17.375 1 62.25 34 LEU B C 1
ATOM 1275 O O . LEU B 1 34 ? 9.711 -26.406 -17.531 1 62.25 34 LEU B O 1
ATOM 1279 N N . VAL B 1 35 ? 11.547 -26.25 -16.5 1 73.5 35 VAL B N 1
ATOM 1280 C CA . VAL B 1 35 ? 11.25 -27.109 -15.344 1 73.5 35 VAL B CA 1
ATOM 1281 C C . VAL B 1 35 ? 10.156 -26.453 -14.5 1 73.5 35 VAL B C 1
ATOM 1283 O O . VAL B 1 35 ? 10.25 -25.281 -14.141 1 73.5 35 VAL B O 1
ATOM 1286 N N . LEU B 1 36 ? 8.844 -27.016 -14.531 1 84.62 36 LEU B N 1
ATOM 1287 C CA . LEU B 1 36 ? 7.738 -26.641 -13.664 1 84.62 36 LEU B CA 1
ATOM 1288 C C . LEU B 1 36 ? 8.078 -26.906 -12.195 1 84.62 36 LEU B C 1
ATOM 1290 O O . LEU B 1 36 ? 8.336 -28.047 -11.82 1 84.62 36 LEU B O 1
ATOM 1294 N N . PRO B 1 37 ? 8.25 -25.828 -11.344 1 88.12 37 PRO B N 1
ATOM 1295 C CA . PRO B 1 37 ? 8.477 -26.094 -9.922 1 88.12 37 PRO B CA 1
ATOM 1296 C C . PRO B 1 37 ? 7.398 -26.984 -9.305 1 88.12 37 PRO B C 1
ATOM 1298 O O . PRO B 1 37 ? 6.234 -26.906 -9.703 1 88.12 37 PRO B O 1
ATOM 1301 N N . SER B 1 38 ? 7.773 -27.891 -8.438 1 93.06 38 SER B N 1
ATOM 1302 C CA . SER B 1 38 ? 6.82 -28.766 -7.762 1 93.06 38 SER B CA 1
ATOM 1303 C C . SER B 1 38 ? 6 -28 -6.727 1 93.06 38 SER B C 1
ATOM 1305 O O . SER B 1 38 ? 6.461 -27 -6.188 1 93.06 38 SER B O 1
ATOM 1307 N N . ALA B 1 39 ? 4.77 -28.469 -6.43 1 95.81 39 ALA B N 1
ATOM 1308 C CA . ALA B 1 39 ? 3.941 -27.906 -5.371 1 95.81 39 ALA B CA 1
ATOM 1309 C C . ALA B 1 39 ? 4.66 -27.953 -4.027 1 95.81 39 ALA B C 1
ATOM 1311 O O . ALA B 1 39 ? 4.555 -27.016 -3.225 1 95.81 39 ALA B O 1
ATOM 1312 N N . ALA B 1 40 ? 5.422 -29.031 -3.752 1 95.5 40 ALA B N 1
ATOM 1313 C CA . ALA B 1 40 ? 6.141 -29.188 -2.49 1 95.5 40 ALA B CA 1
ATOM 1314 C C . ALA B 1 40 ? 7.191 -28.094 -2.311 1 95.5 40 ALA B C 1
ATOM 1316 O O . ALA B 1 40 ? 7.375 -27.594 -1.205 1 95.5 40 ALA B O 1
ATOM 1317 N N . SER B 1 41 ? 7.84 -27.734 -3.393 1 92.25 41 SER B N 1
ATOM 1318 C CA . SER B 1 41 ? 8.898 -26.734 -3.311 1 92.25 41 SER B CA 1
ATOM 1319 C C . SER B 1 41 ? 8.328 -25.344 -3.066 1 92.25 41 SER B C 1
ATOM 1321 O O . SER B 1 41 ? 8.969 -24.5 -2.424 1 92.25 41 SER B O 1
ATOM 1323 N N . LEU B 1 42 ? 7.121 -25.078 -3.584 1 93.31 42 LEU B N 1
ATOM 1324 C CA . LEU B 1 42 ? 6.512 -23.766 -3.477 1 93.31 42 LEU B CA 1
ATOM 1325 C C . LEU B 1 42 ? 5.582 -23.688 -2.27 1 93.31 42 LEU B C 1
ATOM 1327 O O . LEU B 1 42 ? 5.117 -22.609 -1.902 1 93.31 42 LEU B O 1
ATOM 1331 N N . SER B 1 43 ? 5.383 -24.797 -1.647 1 95.69 43 SER B N 1
ATOM 1332 C CA . SER B 1 43 ? 4.555 -24.797 -0.448 1 95.69 43 SER B CA 1
ATOM 1333 C C . SER B 1 43 ? 5.18 -23.953 0.656 1 95.69 43 SER B C 1
ATOM 1335 O O . SER B 1 43 ? 6.402 -23.828 0.729 1 95.69 43 SER B O 1
ATOM 1337 N N . GLY B 1 44 ? 4.359 -23.359 1.51 1 94.25 44 GLY B N 1
ATOM 1338 C CA . GLY B 1 44 ? 4.82 -22.531 2.619 1 94.25 44 GLY B CA 1
ATOM 1339 C C . GLY B 1 44 ? 4.012 -21.266 2.801 1 94.25 44 GLY B C 1
ATOM 1340 O O . GLY B 1 44 ? 2.932 -21.125 2.219 1 94.25 44 GLY B O 1
ATOM 1341 N N . GLN B 1 45 ? 4.512 -20.406 3.688 1 93.38 45 GLN B N 1
ATOM 1342 C CA . GLN B 1 45 ? 3.859 -19.125 3.945 1 93.38 45 GLN B CA 1
ATOM 1343 C C . GLN B 1 45 ? 4.328 -18.062 2.961 1 93.38 45 GLN B C 1
ATOM 1345 O O . GLN B 1 45 ? 5.531 -17.859 2.789 1 93.38 45 GLN B O 1
ATOM 1350 N N . TRP B 1 46 ? 3.359 -17.547 2.287 1 91.75 46 TRP B N 1
ATOM 1351 C CA . TRP B 1 46 ? 3.615 -16.469 1.335 1 91.75 46 TRP B CA 1
ATOM 1352 C C . TRP B 1 46 ? 2.84 -15.219 1.715 1 91.75 46 TRP B C 1
ATOM 1354 O O . TRP B 1 46 ? 1.817 -15.297 2.4 1 91.75 46 TRP B O 1
ATOM 1364 N N . THR B 1 47 ? 3.309 -14.023 1.296 1 88.5 47 THR B N 1
ATOM 1365 C CA . THR B 1 47 ? 2.633 -12.75 1.526 1 88.5 47 THR B CA 1
ATOM 1366 C C . THR B 1 47 ? 2.363 -12.039 0.207 1 88.5 47 THR B C 1
ATOM 1368 O O . THR B 1 47 ? 3.277 -11.844 -0.599 1 88.5 47 THR B O 1
ATOM 1371 N N . VAL B 1 48 ? 1.102 -11.797 -0.042 1 88.31 48 VAL B N 1
ATOM 1372 C CA . VAL B 1 48 ? 0.724 -10.938 -1.158 1 88.31 48 VAL B CA 1
ATOM 1373 C C . VAL B 1 48 ? 0.732 -9.477 -0.711 1 88.31 48 VAL B C 1
ATOM 1375 O O . VAL B 1 48 ? 0.037 -9.102 0.238 1 88.31 48 VAL B O 1
ATOM 1378 N N . VAL B 1 49 ? 1.554 -8.688 -1.334 1 83.31 49 VAL B N 1
ATOM 1379 C CA . VAL B 1 49 ? 1.642 -7.266 -1.013 1 83.31 49 VAL B CA 1
ATOM 1380 C C . VAL B 1 49 ? 1.059 -6.438 -2.158 1 83.31 49 VAL B C 1
ATOM 1382 O O . VAL B 1 49 ? 1.411 -6.641 -3.322 1 83.31 49 VAL B O 1
ATOM 1385 N N . ASP B 1 50 ? 0.118 -5.617 -1.85 1 81.06 50 ASP B N 1
ATOM 1386 C CA . ASP B 1 50 ? -0.456 -4.688 -2.816 1 81.06 50 ASP B CA 1
ATOM 1387 C C . ASP B 1 50 ? 0.265 -3.342 -2.779 1 81.06 50 ASP B C 1
ATOM 1389 O O . ASP B 1 50 ? 0.975 -3.039 -1.817 1 81.06 50 ASP B O 1
ATOM 1393 N N . LYS B 1 51 ? 0.186 -2.721 -3.904 1 75.19 51 LYS B N 1
ATOM 1394 C CA . LYS B 1 51 ? 0.79 -1.393 -3.959 1 75.19 51 LYS B CA 1
ATOM 1395 C C . LYS B 1 51 ? 0.22 -0.485 -2.873 1 75.19 51 LYS B C 1
ATOM 1397 O O . LYS B 1 51 ? -0.912 -0.68 -2.424 1 75.19 51 LYS B O 1
ATOM 1402 N N . SER B 1 52 ? 1.085 0.346 -2.41 1 79.75 52 SER B N 1
ATOM 1403 C CA . SER B 1 52 ? 0.571 1.359 -1.495 1 79.75 52 SER B CA 1
ATOM 1404 C C . SER B 1 52 ? -0.394 2.305 -2.203 1 79.75 52 SER B C 1
ATOM 1406 O O . SER B 1 52 ? -0.303 2.498 -3.418 1 79.75 52 SER B O 1
ATOM 1408 N N . SER B 1 53 ? -1.401 2.621 -1.504 1 80.06 53 SER B N 1
ATOM 1409 C CA . SER B 1 53 ? -2.309 3.637 -2.027 1 80.06 53 SER B CA 1
ATOM 1410 C C . SER B 1 53 ? -1.825 5.039 -1.678 1 80.06 53 SER B C 1
ATOM 1412 O O . SER B 1 53 ? -1.119 5.23 -0.685 1 80.06 53 SER B O 1
ATOM 1414 N N . SER B 1 54 ? -2.012 5.949 -2.631 1 83.38 54 SER B N 1
ATOM 1415 C CA . SER B 1 54 ? -1.574 7.32 -2.391 1 83.38 54 SER B CA 1
ATOM 1416 C C . SER B 1 54 ? -2.625 8.328 -2.855 1 83.38 54 SER B C 1
ATOM 1418 O O . SER B 1 54 ? -3.465 8.008 -3.699 1 83.38 54 SER B O 1
ATOM 1420 N N . CYS B 1 55 ? -2.586 9.531 -2.223 1 87.44 55 CYS B N 1
ATOM 1421 C CA . CYS B 1 55 ? -3.432 10.656 -2.607 1 87.44 55 CYS B CA 1
ATOM 1422 C C . CYS B 1 55 ? -2.617 11.945 -2.697 1 87.44 55 CYS B C 1
ATOM 1424 O O . CYS B 1 55 ? -1.859 12.273 -1.782 1 87.44 55 CYS B O 1
ATOM 1426 N N . ASP B 1 56 ? -2.799 12.578 -3.891 1 89.81 56 ASP B N 1
ATOM 1427 C CA . ASP B 1 56 ? -2.154 13.883 -4.023 1 89.81 56 ASP B CA 1
ATOM 1428 C C . ASP B 1 56 ? -3.021 14.992 -3.428 1 89.81 56 ASP B C 1
ATOM 1430 O O . ASP B 1 56 ? -4.223 15.055 -3.695 1 89.81 56 ASP B O 1
ATOM 1434 N N . VAL B 1 57 ? -2.348 15.805 -2.639 1 92.5 57 VAL B N 1
ATOM 1435 C CA . VAL B 1 57 ? -3.021 16.922 -1.988 1 92.5 57 VAL B CA 1
ATOM 1436 C C . VAL B 1 57 ? -2.305 18.219 -2.33 1 92.5 57 VAL B C 1
ATOM 1438 O O . VAL B 1 57 ? -1.081 18.312 -2.215 1 92.5 57 VAL B O 1
ATOM 1441 N N . GLN B 1 58 ? -3.064 19.203 -2.854 1 95.88 58 GLN B N 1
ATOM 1442 C CA . GLN B 1 58 ? -2.531 20.531 -3.09 1 95.88 58 GLN B CA 1
ATOM 1443 C C . GLN B 1 58 ? -2.826 21.469 -1.915 1 95.88 58 GLN B C 1
ATOM 1445 O O . GLN B 1 58 ? -3.984 21.797 -1.651 1 95.88 58 GLN B O 1
ATOM 1450 N N . LEU B 1 59 ? -1.759 21.828 -1.181 1 96.44 59 LEU B N 1
ATOM 1451 C CA . LEU B 1 59 ? -1.891 22.812 -0.107 1 96.44 59 LEU B CA 1
ATOM 1452 C C . LEU B 1 59 ? -1.65 24.219 -0.628 1 96.44 59 LEU B C 1
ATOM 1454 O O . LEU B 1 59 ? -0.702 24.453 -1.38 1 96.44 59 LEU B O 1
ATOM 1458 N N . THR B 1 60 ? -2.564 25.125 -0.333 1 97.88 60 THR B N 1
ATOM 1459 C CA . THR B 1 60 ? -2.381 26.516 -0.74 1 97.88 60 THR B CA 1
ATOM 1460 C C . THR B 1 60 ? -2.297 27.422 0.479 1 97.88 60 THR B C 1
ATOM 1462 O O . THR B 1 60 ? -2.648 27.016 1.59 1 97.88 60 THR B O 1
ATOM 1465 N N . ALA B 1 61 ? -1.791 28.656 0.256 1 97.62 61 ALA B N 1
ATOM 1466 C CA . ALA B 1 61 ? -1.715 29.641 1.332 1 97.62 61 ALA B CA 1
ATOM 1467 C C . ALA B 1 61 ? -2.945 30.547 1.339 1 97.62 61 ALA B C 1
ATOM 1469 O O . ALA B 1 61 ? -2.953 31.594 1.991 1 97.62 61 ALA B O 1
ATOM 1470 N N . GLU B 1 62 ? -3.959 30.094 0.558 1 97.75 62 GLU B N 1
ATOM 1471 C CA . GLU B 1 62 ? -5.215 30.844 0.568 1 97.75 62 GLU B CA 1
ATOM 1472 C C . GLU B 1 62 ? -6.035 30.531 1.812 1 97.75 62 GLU B C 1
ATOM 1474 O O . GLU B 1 62 ? -6.316 29.359 2.094 1 97.75 62 GLU B O 1
ATOM 1479 N N . ARG B 1 63 ? -6.496 31.484 2.508 1 97.19 63 ARG B N 1
ATOM 1480 C CA . ARG B 1 63 ? -7.219 31.312 3.764 1 97.19 63 ARG B CA 1
ATOM 1481 C C . ARG B 1 63 ? -8.578 30.656 3.525 1 97.19 63 ARG B C 1
ATOM 1483 O O . ARG B 1 63 ? -9.258 30.969 2.545 1 97.19 63 ARG B O 1
ATOM 1490 N N . PHE B 1 64 ? -8.938 29.719 4.359 1 97.69 64 PHE B N 1
ATOM 1491 C CA . PHE B 1 64 ? -10.281 29.172 4.465 1 97.69 64 PHE B CA 1
ATOM 1492 C C . PHE B 1 64 ? -10.875 29.453 5.844 1 97.69 64 PHE B C 1
ATOM 1494 O O . PHE B 1 64 ? -10.703 28.656 6.77 1 97.69 64 PHE B O 1
ATOM 1501 N N . GLU B 1 65 ? -11.609 30.531 6.012 1 96.69 65 GLU B N 1
ATOM 1502 C CA . GLU B 1 65 ? -12.062 31.094 7.281 1 96.69 65 GLU B CA 1
ATOM 1503 C C . GLU B 1 65 ? -12.961 30.125 8.031 1 96.69 65 GLU B C 1
ATOM 1505 O O . GLU B 1 65 ? -12.891 30.016 9.258 1 96.69 65 GLU B O 1
ATOM 1510 N N . ALA B 1 66 ? -13.766 29.406 7.293 1 96.25 66 ALA B N 1
ATOM 1511 C CA . ALA B 1 66 ? -14.734 28.516 7.91 1 96.25 66 ALA B CA 1
ATOM 1512 C C . ALA B 1 66 ? -14.047 27.453 8.766 1 96.25 66 ALA B C 1
ATOM 1514 O O . ALA B 1 66 ? -14.594 27 9.773 1 96.25 66 ALA B O 1
ATOM 1515 N N . ALA B 1 67 ? -12.82 27.109 8.398 1 96.94 67 ALA B N 1
ATOM 1516 C CA . ALA B 1 67 ? -12.109 26.047 9.102 1 96.94 67 ALA B CA 1
ATOM 1517 C C . ALA B 1 67 ? -10.93 26.594 9.891 1 96.94 67 ALA B C 1
ATOM 1519 O O . ALA B 1 67 ? -10.133 25.844 10.453 1 96.94 67 ALA B O 1
ATOM 1520 N N . ASN B 1 68 ? -10.82 27.891 9.922 1 96.94 68 ASN B N 1
ATOM 1521 C CA . ASN B 1 68 ? -9.672 28.547 10.555 1 96.94 68 ASN B CA 1
ATOM 1522 C C . ASN B 1 68 ? -8.352 27.953 10.062 1 96.94 68 ASN B C 1
ATOM 1524 O O . ASN B 1 68 ? -7.496 27.578 10.859 1 96.94 68 ASN B O 1
ATOM 1528 N N . GLY B 1 69 ? -8.234 27.812 8.766 1 98.12 69 GLY B N 1
ATOM 1529 C CA . GLY B 1 69 ? -7.066 27.25 8.094 1 98.12 69 GLY B CA 1
ATOM 1530 C C . GLY B 1 69 ? -6.902 27.75 6.672 1 98.12 69 GLY B C 1
ATOM 1531 O O . GLY B 1 69 ? -7.227 28.906 6.371 1 98.12 69 GLY B O 1
ATOM 1532 N N . TYR B 1 70 ? -6.227 26.938 5.875 1 98.31 70 TYR B N 1
ATOM 1533 C CA . TYR B 1 70 ? -5.941 27.266 4.484 1 98.31 70 TYR B CA 1
ATOM 1534 C C . TYR B 1 70 ? -6.574 26.25 3.541 1 98.31 70 TYR B C 1
ATOM 1536 O O . TYR B 1 70 ? -6.832 25.109 3.932 1 98.31 70 TYR B O 1
ATOM 1544 N N . LYS B 1 71 ? -6.777 26.578 2.35 1 98 71 LYS B N 1
ATOM 1545 C CA . LYS B 1 71 ? -7.461 25.734 1.378 1 98 71 LYS B CA 1
ATOM 1546 C C . LYS B 1 71 ? -6.566 24.578 0.933 1 98 71 LYS B C 1
ATOM 1548 O O . LYS B 1 71 ? -5.352 24.75 0.783 1 98 71 LYS B O 1
ATOM 1553 N N . LEU B 1 72 ? -7.152 23.453 0.762 1 97.31 72 LEU B N 1
ATOM 1554 C CA . LEU B 1 72 ? -6.488 22.328 0.112 1 97.31 72 LEU B CA 1
ATOM 1555 C C . LEU B 1 72 ? -7.402 21.688 -0.917 1 97.31 72 LEU B C 1
ATOM 1557 O O . LEU B 1 72 ? -8.617 21.891 -0.891 1 97.31 72 LEU B O 1
ATOM 1561 N N . SER B 1 73 ? -6.816 21.031 -1.885 1 94.62 73 SER B N 1
ATOM 1562 C CA . SER B 1 73 ? -7.57 20.234 -2.854 1 94.62 73 SER B CA 1
ATOM 1563 C C . SER B 1 73 ? -6.969 18.844 -3.023 1 94.62 73 SER B C 1
ATOM 1565 O O . SER B 1 73 ? -5.75 18.672 -2.932 1 94.62 73 SER B O 1
ATOM 1567 N N . ILE B 1 74 ? -7.859 17.922 -3.205 1 92.19 74 ILE B N 1
ATOM 1568 C CA . ILE B 1 74 ? -7.469 16.531 -3.43 1 92.19 74 ILE B CA 1
ATOM 1569 C C . ILE B 1 74 ? -7.559 16.203 -4.918 1 92.19 74 ILE B C 1
ATOM 1571 O O . ILE B 1 74 ? -8.539 16.547 -5.578 1 92.19 74 ILE B O 1
ATOM 1575 N N . SER B 1 75 ? -6.465 15.641 -5.441 1 90.06 75 SER B N 1
ATOM 1576 C CA . SER B 1 75 ? -6.438 15.273 -6.852 1 90.06 75 SER B CA 1
ATOM 1577 C C . SER B 1 75 ? -7.48 14.203 -7.164 1 90.06 75 SER B C 1
ATOM 1579 O O . SER B 1 75 ? -7.762 13.344 -6.332 1 90.06 75 SER B O 1
ATOM 1581 N N . PRO B 1 76 ? -7.879 14.398 -8.453 1 85.5 76 PRO B N 1
ATOM 1582 C CA . PRO B 1 76 ? -8.75 13.312 -8.891 1 85.5 76 PRO B CA 1
ATOM 1583 C C . PRO B 1 76 ? -8.031 11.969 -8.961 1 85.5 76 PRO B C 1
ATOM 1585 O O . PRO B 1 76 ? -6.836 11.922 -9.266 1 85.5 76 PRO B O 1
ATOM 1588 N N . GLY B 1 77 ? -8.562 10.891 -8.516 1 80.75 77 GLY B N 1
ATOM 1589 C CA . GLY B 1 77 ? -7.977 9.562 -8.586 1 80.75 77 GLY B CA 1
ATOM 1590 C C . GLY B 1 77 ? -7.523 9.039 -7.234 1 80.75 77 GLY B C 1
ATOM 1591 O O . GLY B 1 77 ? -6.961 7.941 -7.145 1 80.75 77 GLY B O 1
ATOM 1592 N N . CYS B 1 78 ? -7.52 9.984 -6.348 1 82.44 78 CYS B N 1
ATOM 1593 C CA . CYS B 1 78 ? -7.168 9.578 -4.992 1 82.44 78 CYS B CA 1
ATOM 1594 C C . CYS B 1 78 ? -7.996 8.367 -4.559 1 82.44 78 CYS B C 1
ATOM 1596 O O . CYS B 1 78 ? -9.195 8.297 -4.836 1 82.44 78 CYS B O 1
ATOM 1598 N N . ASP B 1 79 ? -7.219 7.418 -4.027 1 79 79 ASP B N 1
ATOM 1599 C CA . ASP B 1 79 ? -7.895 6.32 -3.342 1 79 79 ASP B CA 1
ATOM 1600 C C . ASP B 1 79 ? -8.555 6.801 -2.053 1 79 79 ASP B C 1
ATOM 1602 O O . ASP B 1 79 ? -7.883 7.305 -1.151 1 79 79 ASP B O 1
ATOM 1606 N N . PRO B 1 80 ? -9.875 6.762 -1.971 1 76.75 80 PRO B N 1
ATOM 1607 C CA . PRO B 1 80 ? -10.578 7.289 -0.799 1 76.75 80 PRO B CA 1
ATOM 1608 C C . PRO B 1 80 ? -10.148 6.613 0.501 1 76.75 80 PRO B C 1
ATOM 1610 O O . PRO B 1 80 ? -10.359 7.16 1.586 1 76.75 80 PRO B O 1
ATOM 1613 N N . SER B 1 81 ? -9.562 5.465 0.432 1 78.5 81 SER B N 1
ATOM 1614 C CA . SER B 1 81 ? -9.203 4.734 1.641 1 78.5 81 SER B CA 1
ATOM 1615 C C . SER B 1 81 ? -7.973 5.332 2.307 1 78.5 81 SER B C 1
ATOM 1617 O O . SER B 1 81 ? -7.688 5.047 3.471 1 78.5 81 SER B O 1
ATOM 1619 N N . VAL B 1 82 ? -7.27 6.164 1.53 1 81.25 82 VAL B N 1
ATOM 1620 C CA . VAL B 1 82 ? -6.035 6.762 2.033 1 81.25 82 VAL B CA 1
ATOM 1621 C C . VAL B 1 82 ? -6.363 7.793 3.111 1 81.25 82 VAL B C 1
ATOM 1623 O O . VAL B 1 82 ? -5.652 7.902 4.113 1 81.25 82 VAL B O 1
ATOM 1626 N N . LEU B 1 83 ? -7.473 8.508 2.936 1 84.38 83 LEU B N 1
ATOM 1627 C CA . LEU B 1 83 ? -7.895 9.531 3.889 1 84.38 83 LEU B CA 1
ATOM 1628 C C . LEU B 1 83 ? -9.164 9.094 4.617 1 84.38 83 LEU B C 1
ATOM 1630 O O . LEU B 1 83 ? -10.125 8.648 3.984 1 84.38 83 LEU B O 1
ATOM 1634 N N . PRO B 1 84 ? -9.133 9.18 5.965 1 81.81 84 PRO B N 1
ATOM 1635 C CA . PRO B 1 84 ? -10.336 8.789 6.707 1 81.81 84 PRO B CA 1
ATOM 1636 C C . PRO B 1 84 ? -11.562 9.602 6.312 1 81.81 84 PRO B C 1
ATOM 1638 O O . PRO B 1 84 ? -12.688 9.117 6.41 1 81.81 84 PRO B O 1
ATOM 1641 N N . GLU B 1 85 ? -11.461 10.719 6.07 1 86.81 85 GLU B N 1
ATOM 1642 C CA . GLU B 1 85 ? -12.469 11.633 5.531 1 86.81 85 GLU B CA 1
ATOM 1643 C C . GLU B 1 85 ? -11.836 12.656 4.59 1 86.81 85 GLU B C 1
ATOM 1645 O O . GLU B 1 85 ? -10.617 12.859 4.605 1 86.81 85 GLU B O 1
ATOM 1650 N N . THR B 1 86 ? -12.648 13.203 3.729 1 88.69 86 THR B N 1
ATOM 1651 C CA . THR B 1 86 ? -12.125 14.172 2.771 1 88.69 86 THR B CA 1
ATOM 1652 C C . THR B 1 86 ? -11.797 15.492 3.467 1 88.69 86 THR B C 1
ATOM 1654 O O . THR B 1 86 ? -12.688 16.188 3.941 1 88.69 86 THR B O 1
ATOM 1657 N N . PRO B 1 87 ? -10.562 15.828 3.543 1 94.25 87 PRO B N 1
ATOM 1658 C CA . PRO B 1 87 ? -10.227 17.125 4.117 1 94.25 87 PRO B CA 1
ATOM 1659 C C . PRO B 1 87 ? -10.555 18.297 3.182 1 94.25 87 PRO B C 1
ATOM 1661 O O . PRO B 1 87 ? -10.578 18.125 1.961 1 94.25 87 PRO B O 1
ATOM 1664 N N . GLU B 1 88 ? -10.867 19.469 3.82 1 95.75 88 GLU B N 1
ATOM 1665 C CA . GLU B 1 88 ? -11.195 20.656 3.037 1 95.75 88 GLU B CA 1
ATOM 1666 C C . GLU B 1 88 ? -10.234 21.797 3.344 1 95.75 88 GLU B C 1
ATOM 1668 O O . GLU B 1 88 ? -10.18 22.797 2.607 1 95.75 88 GLU B O 1
ATOM 1673 N N . ALA B 1 89 ? -9.5 21.703 4.336 1 97.81 89 ALA B N 1
ATOM 1674 C CA . ALA B 1 89 ? -8.555 22.734 4.766 1 97.81 89 ALA B CA 1
ATOM 1675 C C . ALA B 1 89 ? -7.324 22.109 5.422 1 97.81 89 ALA B C 1
ATOM 1677 O O . ALA B 1 89 ? -7.254 20.891 5.582 1 97.81 89 ALA B O 1
ATOM 1678 N N . TRP B 1 90 ? -6.332 22.922 5.668 1 97.94 90 TRP B N 1
ATOM 1679 C CA . TRP B 1 90 ? -5.129 22.484 6.363 1 97.94 90 TRP B CA 1
ATOM 1680 C C . TRP B 1 90 ? -4.527 23.625 7.184 1 97.94 90 TRP B C 1
ATOM 1682 O O . TRP B 1 90 ? -4.887 24.781 7 1 97.94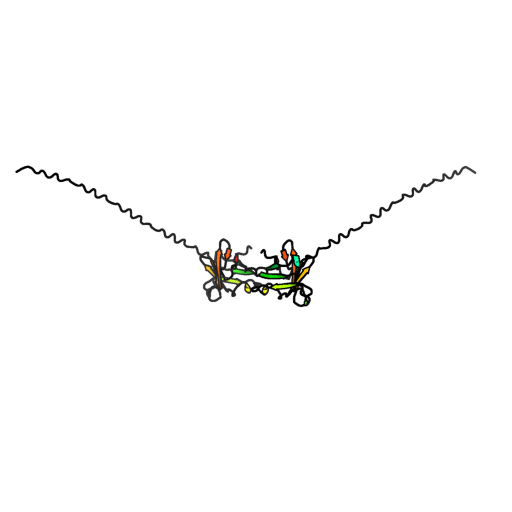 90 TRP B O 1
ATOM 1692 N N . ARG B 1 91 ? -3.727 23.328 8.125 1 97.75 91 ARG B N 1
ATOM 1693 C CA . ARG B 1 91 ? -3.002 24.344 8.859 1 97.75 91 ARG B CA 1
ATOM 1694 C C . ARG B 1 91 ? -1.669 23.812 9.375 1 97.75 91 ARG B C 1
ATOM 1696 O O . ARG B 1 91 ? -1.565 22.641 9.75 1 97.75 91 ARG B O 1
ATOM 1703 N N . PRO B 1 92 ? -0.702 24.703 9.383 1 96.56 92 PRO B N 1
ATOM 1704 C CA . PRO B 1 92 ? 0.563 24.328 10.016 1 96.56 92 PRO B CA 1
ATOM 1705 C C . PRO B 1 92 ? 0.457 24.234 11.539 1 96.56 92 PRO B C 1
ATOM 1707 O O . PRO B 1 92 ? -0.323 24.969 12.148 1 96.56 92 PRO B O 1
ATOM 1710 N N . ALA B 1 93 ? 1.116 23.281 12.023 1 92.56 93 ALA B N 1
ATOM 1711 C CA . ALA B 1 93 ? 1.321 23.172 13.469 1 92.56 93 ALA B CA 1
ATOM 1712 C C . ALA B 1 93 ? 2.807 23.109 13.805 1 92.56 93 ALA B C 1
ATOM 1714 O O . ALA B 1 93 ? 3.629 22.734 12.969 1 92.56 93 ALA B O 1
ATOM 1715 N N . PRO B 1 94 ? 3.135 23.562 14.977 1 90.5 94 PRO B N 1
ATOM 1716 C CA . PRO B 1 94 ? 4.543 23.578 15.375 1 90.5 94 PRO B CA 1
ATOM 1717 C C . PRO B 1 94 ? 5.23 22.234 15.148 1 90.5 94 PRO B C 1
ATOM 1719 O O . PRO B 1 94 ? 6.43 22.188 14.859 1 90.5 94 PRO B O 1
ATOM 1722 N N . ASP B 1 95 ? 4.477 21.25 15.219 1 89.19 95 ASP B N 1
ATOM 1723 C CA . ASP B 1 95 ? 5.098 19.938 15.141 1 89.19 95 ASP B CA 1
ATOM 1724 C C . ASP B 1 95 ? 4.574 19.156 13.938 1 89.19 95 ASP B C 1
ATOM 1726 O O . ASP B 1 95 ? 4.816 17.953 13.82 1 89.19 95 ASP B O 1
ATOM 1730 N N . GLY B 1 96 ? 3.844 19.828 13.047 1 92.56 96 GLY B N 1
ATOM 1731 C CA . GLY B 1 96 ? 3.355 19.062 11.914 1 92.56 96 GLY B CA 1
ATOM 1732 C C . GLY B 1 96 ? 2.348 19.812 11.07 1 92.56 96 GLY B C 1
ATOM 1733 O O . GLY B 1 96 ? 2.359 21.047 11.031 1 92.56 96 GLY B O 1
ATOM 1734 N N . ILE B 1 97 ? 1.637 19.062 10.242 1 94.06 97 ILE B N 1
ATOM 1735 C CA . ILE B 1 97 ? 0.591 19.562 9.344 1 94.06 97 ILE B CA 1
ATOM 1736 C C . ILE B 1 97 ? -0.736 18.891 9.688 1 94.06 97 ILE B C 1
ATOM 1738 O O . ILE B 1 97 ? -0.819 17.656 9.758 1 94.06 97 ILE B O 1
ATOM 1742 N N . ALA B 1 98 ? -1.72 19.672 9.891 1 95.25 98 ALA B N 1
ATOM 1743 C CA . ALA B 1 98 ? -3.064 19.156 10.133 1 95.25 98 ALA B CA 1
ATOM 1744 C C . ALA B 1 98 ? -3.939 19.312 8.891 1 95.25 98 ALA B C 1
ATOM 1746 O O . ALA B 1 98 ? -4.035 20.391 8.32 1 95.25 98 ALA B O 1
ATOM 1747 N N . LEU B 1 99 ? -4.496 18.219 8.453 1 95.69 99 LEU B N 1
ATOM 1748 C CA . LEU B 1 99 ? -5.59 18.266 7.492 1 95.69 99 LEU B CA 1
ATOM 1749 C C . LEU B 1 99 ? -6.938 18.359 8.203 1 95.69 99 LEU B C 1
ATOM 1751 O O . LEU B 1 99 ? -7.191 17.625 9.156 1 95.69 99 LEU B O 1
ATOM 1755 N N . LEU B 1 100 ? -7.777 19.266 7.715 1 96.5 100 LEU B N 1
ATOM 1756 C CA . LEU B 1 100 ? -9 19.609 8.43 1 96.5 100 LEU B CA 1
ATOM 1757 C C . LEU B 1 100 ? -10.227 19.359 7.555 1 96.5 100 LEU B C 1
ATOM 1759 O O . LEU B 1 100 ? -10.156 19.484 6.332 1 96.5 100 LEU B O 1
ATOM 1763 N N . ASN B 1 101 ? -11.281 19.031 8.266 1 95.5 101 ASN B N 1
ATOM 1764 C CA . ASN B 1 101 ? -12.547 19.078 7.547 1 95.5 101 ASN B CA 1
ATOM 1765 C C . ASN B 1 101 ? -13.078 20.516 7.445 1 95.5 101 ASN B C 1
ATOM 1767 O O . ASN B 1 101 ? -12.383 21.453 7.82 1 95.5 101 ASN B O 1
ATOM 1771 N N . GLY B 1 102 ? -14.273 20.688 6.918 1 94.69 102 GLY B N 1
ATOM 1772 C CA . GLY B 1 102 ? -14.844 22 6.668 1 94.69 102 GLY B CA 1
ATOM 1773 C C . GLY B 1 102 ? -15.109 22.781 7.938 1 94.69 102 GLY B C 1
ATOM 1774 O O . GLY B 1 102 ? -15.242 24 7.898 1 94.69 102 GLY B O 1
ATOM 1775 N N . ASP B 1 103 ? -15.211 22.094 9.141 1 95 103 ASP B N 1
ATOM 1776 C CA . ASP B 1 103 ? -15.5 22.75 10.414 1 95 103 ASP B CA 1
ATOM 1777 C C . ASP B 1 103 ? -14.219 23.078 11.164 1 95 103 ASP B C 1
ATOM 1779 O O . ASP B 1 103 ? -14.266 23.656 12.258 1 95 103 ASP B O 1
ATOM 1783 N N . GLY B 1 104 ? -13.156 22.703 10.609 1 95.5 104 GLY B N 1
ATOM 1784 C CA . GLY B 1 104 ? -11.883 23.016 11.234 1 95.5 104 GLY B CA 1
ATOM 1785 C C . GLY B 1 104 ? -11.406 21.938 12.195 1 95.5 104 GLY B C 1
ATOM 1786 O O . GLY B 1 104 ? -10.461 22.141 12.953 1 95.5 104 GLY B O 1
ATOM 1787 N N . LEU B 1 105 ? -12.086 20.828 12.094 1 95.06 105 LEU B N 1
ATOM 1788 C CA . LEU B 1 105 ? -11.648 19.688 12.898 1 95.06 105 LEU B CA 1
ATOM 1789 C C . LEU B 1 105 ? -10.578 18.891 12.18 1 95.06 105 LEU B C 1
ATOM 1791 O O . LEU B 1 105 ? -10.664 18.672 10.969 1 95.06 105 LEU B O 1
ATOM 1795 N N . THR B 1 106 ? -9.594 18.422 12.938 1 93.38 106 THR B N 1
ATOM 1796 C CA . THR B 1 106 ? -8.484 17.672 12.352 1 93.38 106 THR B CA 1
ATOM 1797 C C . THR B 1 106 ? -8.953 16.297 11.875 1 93.38 106 THR B C 1
ATOM 1799 O O . THR B 1 106 ? -9.508 15.523 12.656 1 93.38 106 THR B O 1
ATOM 1802 N N . VAL B 1 107 ? -8.758 16.078 10.609 1 91.25 107 VAL B N 1
ATOM 1803 C CA . VAL B 1 107 ? -9.031 14.781 10 1 91.25 107 VAL B CA 1
ATOM 1804 C C . VAL B 1 107 ? -7.816 13.867 10.133 1 91.25 107 VAL B C 1
ATOM 1806 O O . VAL B 1 107 ? -7.953 12.688 10.461 1 91.25 107 VAL B O 1
ATOM 1809 N N . LEU B 1 108 ? -6.707 14.414 9.805 1 90.75 108 LEU B N 1
ATOM 1810 C CA . LEU B 1 108 ? -5.418 13.727 9.844 1 90.75 108 LEU B CA 1
ATOM 1811 C C . LEU B 1 108 ? -4.301 14.688 10.219 1 90.75 108 LEU B C 1
ATOM 1813 O O . LEU B 1 108 ? -4.242 15.812 9.711 1 90.75 108 LEU B O 1
ATOM 1817 N N . PHE B 1 109 ? -3.488 14.289 11.211 1 92.38 109 PHE B N 1
ATOM 1818 C CA . PHE B 1 109 ? -2.332 15.078 11.617 1 92.38 109 PHE B CA 1
ATOM 1819 C C . PHE B 1 109 ? -1.034 14.367 11.258 1 92.38 109 PHE B C 1
ATOM 1821 O O . PHE B 1 109 ? -0.868 13.18 11.562 1 92.38 109 PHE B O 1
ATOM 1828 N N . PHE B 1 110 ? -0.223 15.008 10.555 1 91.12 110 PHE B N 1
ATOM 1829 C CA . PHE B 1 110 ? 1.09 14.484 10.188 1 91.12 110 PHE B CA 1
ATOM 1830 C C . PHE B 1 110 ? 2.186 15.156 11.008 1 91.12 110 PHE B C 1
ATOM 1832 O O . PHE B 1 110 ? 2.369 16.375 10.938 1 91.12 110 PHE B O 1
ATOM 1839 N N . SER B 1 111 ? 2.863 14.336 11.75 1 89.81 111 SER B N 1
ATOM 1840 C CA . SER B 1 111 ? 3.996 14.828 12.531 1 89.81 111 SER B CA 1
ATOM 1841 C C . SER B 1 111 ? 5.262 14.898 11.68 1 89.81 111 SER B C 1
ATOM 1843 O O . SER B 1 111 ? 5.523 14 10.875 1 89.81 111 SER B O 1
ATOM 1845 N N . ARG B 1 112 ? 5.957 15.969 11.945 1 86.94 112 ARG B N 1
ATOM 1846 C CA . ARG B 1 112 ? 7.211 16.125 11.219 1 86.94 112 ARG B CA 1
ATOM 1847 C C . ARG B 1 112 ? 8.242 15.102 11.664 1 86.94 112 ARG B C 1
ATOM 1849 O O . ARG B 1 112 ? 8.477 14.922 12.859 1 86.94 112 ARG B O 1
ATOM 1856 N N . GLU B 1 113 ? 8.695 14.398 10.836 1 82.12 113 GLU B N 1
ATOM 1857 C CA . GLU B 1 113 ? 9.766 13.422 11.047 1 82.12 113 GLU B CA 1
ATOM 1858 C C . GLU B 1 113 ? 10.898 13.625 10.039 1 82.12 113 GLU B C 1
ATOM 1860 O O . GLU B 1 113 ? 10.945 12.953 9.008 1 82.12 113 GLU B O 1
ATOM 1865 N N . GLY B 1 114 ? 11.875 14.5 10.344 1 81.12 114 GLY B N 1
ATOM 1866 C CA . GLY B 1 114 ? 12.922 14.828 9.383 1 81.12 114 GLY B CA 1
ATOM 1867 C C . GLY B 1 114 ? 12.398 15.57 8.172 1 81.12 114 GLY B C 1
ATOM 1868 O O . GLY B 1 114 ? 11.836 16.656 8.297 1 81.12 114 GLY B O 1
ATOM 1869 N N . GLU B 1 115 ? 12.469 14.953 7.031 1 76.31 115 GLU B N 1
ATOM 1870 C CA . GLU B 1 115 ? 12.062 15.609 5.793 1 76.31 115 GLU B CA 1
ATOM 1871 C C . GLU B 1 115 ? 10.664 15.18 5.375 1 76.31 115 GLU B C 1
ATOM 1873 O O . GLU B 1 115 ? 10.164 15.594 4.328 1 76.31 115 GLU B O 1
ATOM 1878 N N . HIS B 1 116 ? 10.117 14.242 6.141 1 80.38 116 HIS B N 1
ATOM 1879 C CA . HIS B 1 116 ? 8.766 13.789 5.852 1 80.38 116 HIS B CA 1
ATOM 1880 C C . HIS B 1 116 ? 7.859 13.938 7.07 1 80.38 116 HIS B C 1
ATOM 1882 O O . HIS B 1 116 ? 8.32 14.344 8.141 1 80.38 116 HIS B O 1
ATOM 1888 N N . TYR B 1 117 ? 6.672 13.852 6.73 1 86.06 117 TYR B N 1
ATOM 1889 C CA . TYR B 1 117 ? 5.672 13.891 7.789 1 86.06 117 TYR B CA 1
ATOM 1890 C C . TYR B 1 117 ? 4.973 12.547 7.938 1 86.06 117 TYR B C 1
ATOM 1892 O O . TYR B 1 117 ? 4.73 11.852 6.945 1 86.06 117 TYR B O 1
ATOM 1900 N N . ARG B 1 118 ? 4.633 12.102 9.18 1 84.31 118 ARG B N 1
ATOM 1901 C CA . ARG B 1 118 ? 3.998 10.805 9.406 1 84.31 118 ARG B CA 1
ATOM 1902 C C . ARG B 1 118 ? 2.795 10.938 10.336 1 84.31 118 ARG B C 1
ATOM 1904 O O . ARG B 1 118 ? 2.852 11.656 11.328 1 84.31 118 ARG B O 1
ATOM 1911 N N . SER B 1 119 ? 1.709 10.406 9.867 1 84.88 119 SER B N 1
ATOM 1912 C CA . SER B 1 119 ? 0.535 10.359 10.734 1 84.88 119 SER B CA 1
ATOM 1913 C C . SER B 1 119 ? 0.559 9.133 11.633 1 84.88 119 SER B C 1
ATOM 1915 O O . SER B 1 119 ? 1.032 8.07 11.227 1 84.88 119 SER B O 1
ATOM 1917 N N . GLN B 1 120 ? 0.457 9.398 12.969 1 64.75 120 GLN B N 1
ATOM 1918 C CA . GLN B 1 120 ? 0.397 8.312 13.938 1 64.75 120 GLN B CA 1
ATOM 1919 C C . GLN B 1 120 ? -1.015 7.738 14.031 1 64.75 120 GLN B C 1
ATOM 1921 O O . GLN B 1 120 ? -1.85 8.258 14.781 1 64.75 120 GLN B O 1
ATOM 1926 N N . ILE B 1 121 ? -1.802 7.816 13.039 1 55.47 121 ILE B N 1
ATOM 1927 C CA . ILE B 1 121 ? -3.051 7.172 13.43 1 55.47 121 ILE B CA 1
ATOM 1928 C C . ILE B 1 121 ? -2.766 5.77 13.953 1 55.47 121 ILE B C 1
ATOM 1930 O O . ILE B 1 121 ? -1.691 5.215 13.711 1 55.47 121 ILE B O 1
ATOM 1934 N N . TRP B 1 122 ? -3.957 4.82 13.922 1 50.94 122 TRP B N 1
ATOM 1935 C CA . TRP B 1 122 ? -4.074 3.576 14.68 1 50.94 122 TRP B CA 1
ATOM 1936 C C . TRP B 1 122 ? -2.881 2.666 14.414 1 50.94 122 TRP B C 1
ATOM 1938 O O . TRP B 1 122 ? -2.234 2.191 15.352 1 50.94 122 TRP B O 1
ATOM 1948 N N . GLN B 1 123 ? -3.105 1.626 13.32 1 48.38 123 GLN B N 1
ATOM 1949 C CA . GLN B 1 123 ? -2.309 0.405 13.391 1 48.38 123 GLN B CA 1
ATOM 1950 C C . GLN B 1 123 ? -0.858 0.671 13 1 48.38 123 GLN B C 1
ATOM 1952 O O . GLN B 1 123 ? -0.529 1.758 12.523 1 48.38 123 GLN B O 1
ATOM 1957 N N . GLN B 1 124 ? -0.036 -0.303 12.906 1 49.44 124 GLN B N 1
ATOM 1958 C CA . GLN B 1 124 ? 1.403 -0.385 12.68 1 49.44 124 GLN B CA 1
ATOM 1959 C C . GLN B 1 124 ? 1.851 0.606 11.609 1 49.44 124 GLN B C 1
ATOM 1961 O O . GLN B 1 124 ? 2.914 1.22 11.727 1 49.44 124 GLN B O 1
ATOM 1966 N N . THR B 1 125 ? 1.599 0.559 10.391 1 55.03 125 THR B N 1
ATOM 1967 C CA . THR B 1 125 ? 2.346 1.346 9.414 1 55.03 125 THR B CA 1
ATOM 1968 C C . THR B 1 125 ? 1.699 2.713 9.211 1 55.03 125 THR B C 1
ATOM 1970 O O . THR B 1 125 ? 0.49 2.867 9.398 1 55.03 125 THR B O 1
ATOM 1973 N N . GLY B 1 126 ? 2.244 3.816 9.758 1 63.5 126 GLY B N 1
ATOM 1974 C CA . GLY B 1 126 ? 1.805 5.195 9.625 1 63.5 126 GLY B CA 1
ATOM 1975 C C . GLY B 1 126 ? 1.719 5.66 8.18 1 63.5 126 GLY B C 1
ATOM 1976 O O . GLY B 1 126 ? 2.365 5.09 7.301 1 63.5 126 GLY B O 1
ATOM 1977 N N . LYS B 1 127 ? 0.571 6.547 7.852 1 71.56 127 LYS B N 1
ATOM 1978 C CA . LYS B 1 127 ? 0.517 7.234 6.566 1 71.56 127 LYS B CA 1
ATOM 1979 C C . LYS B 1 127 ? 1.6 8.305 6.469 1 71.56 127 LYS B C 1
ATOM 1981 O O . LYS B 1 127 ? 1.921 8.961 7.461 1 71.56 127 LYS B O 1
ATOM 1986 N N . ILE B 1 128 ? 2.246 8.328 5.359 1 72.31 128 ILE B N 1
ATOM 1987 C CA . ILE B 1 128 ? 3.336 9.273 5.137 1 72.31 128 ILE B CA 1
ATOM 1988 C C . ILE B 1 128 ? 2.863 10.398 4.219 1 72.31 128 ILE B C 1
ATOM 1990 O O . ILE B 1 128 ? 2.146 10.148 3.244 1 72.31 128 ILE B O 1
ATOM 1994 N N . LEU B 1 129 ? 3.076 11.57 4.594 1 76.75 129 LEU B N 1
ATOM 1995 C CA . LEU B 1 129 ? 2.869 12.766 3.779 1 76.75 129 LEU B CA 1
ATOM 1996 C C . LEU B 1 129 ? 4.199 13.32 3.277 1 76.75 129 LEU B C 1
ATOM 1998 O O . LEU B 1 129 ? 5.082 13.641 4.078 1 76.75 129 LEU B O 1
ATOM 2002 N N . LYS B 1 130 ? 4.434 13.391 1.949 1 78.44 130 LYS B N 1
ATOM 2003 C CA . LYS B 1 130 ? 5.672 13.867 1.337 1 78.44 130 LYS B CA 1
ATOM 2004 C C . LYS B 1 130 ? 5.387 14.891 0.242 1 78.44 130 LYS B C 1
ATOM 2006 O O . LYS B 1 130 ? 4.41 14.758 -0.501 1 78.44 130 LYS B O 1
ATOM 2011 N N . LYS B 1 131 ? 6.125 15.93 0.312 1 73.38 131 LYS B N 1
ATOM 2012 C CA . LYS B 1 131 ? 6.004 16.953 -0.731 1 73.38 131 LYS B CA 1
ATOM 2013 C C . LYS B 1 131 ? 6.477 16.406 -2.078 1 73.38 131 LYS B C 1
ATOM 2015 O O . LYS B 1 131 ? 7.547 15.805 -2.17 1 73.38 131 LYS B O 1
ATOM 2020 N N . SER B 1 132 ? 5.562 16.469 -3.109 1 68.56 132 SER B N 1
ATOM 2021 C CA . SER B 1 132 ? 5.883 15.953 -4.438 1 68.56 132 SER B CA 1
ATOM 2022 C C . SER B 1 132 ? 6.957 16.797 -5.113 1 68.56 132 SER B C 1
ATOM 2024 O O . SER B 1 132 ? 6.957 18.016 -4.992 1 68.56 132 SER B O 1
ATOM 2026 N N . LYS B 1 133 ? 8 16.125 -5.5 1 55.22 133 LYS B N 1
ATOM 2027 C CA . LYS B 1 133 ? 9.039 16.828 -6.25 1 55.22 133 LYS B CA 1
ATOM 2028 C C . LYS B 1 133 ? 8.531 17.25 -7.621 1 55.22 133 LYS B C 1
ATOM 2030 O O . LYS B 1 133 ? 7.891 16.469 -8.328 1 55.22 133 LYS B O 1
ATOM 2035 N N . ASN B 1 134 ? 8.305 18.625 -7.965 1 42.38 134 ASN B N 1
ATOM 2036 C CA . ASN B 1 134 ? 8.07 19.141 -9.312 1 42.38 134 ASN B CA 1
ATOM 2037 C C . ASN B 1 134 ? 9.18 18.703 -10.273 1 42.38 134 ASN B C 1
ATOM 2039 O O . ASN B 1 134 ? 10.359 18.734 -9.914 1 42.38 134 ASN B O 1
#

Sequence (268 aa):
MDDMATVLNRLSMRTSLFVVISLFFSGVSMASSLVLPSAASLSGQWTVVDKSSSCDVQLTAERFEAANGYKLSISPGCDPSVLPETPEAWRPAPDGIALLNGDGLTVLFFSREGEHYRSQIWQQTGKILKKSKNMDDMATVLNRLSMRTSLFVVISLFFSGVSMASSLVLPSAASLSGQWTVVDKSSSCDVQLTAERFEAANGYKLSISPGCDPSVLPETPEAWRPAPDGIALLNGDGLTVLFFSREGEHYRSQIWQQTGKILKKSKN

Secondary structure (DSSP, 8-state):
--------------------------------------HHHH-EEEEEEEEEEEEEEEEEEEEEGGGTEEEEEEPTT--TTTSSS---EEEEETTEEEEE-TTS-EEEEEEEETTEEE---SSSS--EEEE---/--------------------------------------HHHH-EEEEEEEEEEEEEEEEEEEEEGGGTEEEEEEPTT--TTTSSS---EEEEETTEEEEE-TTS-EEEEEEEETTEEEE--SSSS--EEEE---

pLDDT: mean 76.06, std 20.7, range [30.33, 98.31]

Nearest PDB structures (foldseek):
  1smp-assembly1_I  TM=7.319E-01  e=1.102E-04  Dickeya chrysanthemi
  1jiw-assembly1_I  TM=5.690E-01  e=5.364E-05  Pseudomonas aeruginosa
  2rn4-assembly1_A  TM=5.730E-01  e=1.102E-04  Pseudomonas aeruginosa
  6iy4-assembly1_I  TM=7.640E-01  e=1.608E-02  Flavobacterium sp. YS-80-122
  1smp-assembly1_I  TM=7.634E-01  e=1.884E-04  Dickeya chrysanthemi